Protein AF-A0A0K2T006-F1 (afdb_monomer_lite)

Secondary structure (DSSP, 8-state):
--HHHHHHHHHHHHHHHHHHHHHHHHHHHHHHHHHHHHHHHHHHHHHHHHHHHHHHHHHHHHHHHHHHHHHHHHHTSHHHHHHHHH-THHHHHHHHHHHHHHHHHHH-HHHHHSTTHHHHHHHHHHHHHHHHHHHHHTTS-HHHHHHHHHHHHHHHHHHHHHHHH----THHHHHHHHHHHHHHHHHHHHHHHS---HHHHHHHHH-

InterPro domains:
  IPR006214 Bax inhibitor 1-related [PF01027] (52-205)
  IPR006214 Bax inhibitor 1-related [PTHR23291] (34-207)

Foldseek 3Di:
DPPVVVVVVVVVVVVVVVVVVVVVVVVVVVVVVVVVVVVVVVVCVVVVVVLVVLCVVLVLVLVLLVLLLVLLLVLLDPVNLVVLVVCVVLLVVLVVQLVVLVVCVVVPVVQCPDPPSNVVSSVSNSNSVSNNNSSVCSVDHSVVSNVVSVVVSVVSVVVSVCVSVDPDDCVVCVVVVVVVVVVLVVLVVVCVPDDDDPVSVVVSVVD

Organism: Lepeophtheirus salmonis (NCBI:txid72036)

Sequence (207 aa):
ADCQTQYIYKYFNSFRCLLRIKTTMDRDMESGQQYADIDTMAAFSDKGVRLGFIRKVYGLLCAQLAITSAIVGIFTMQSVKTYSVAHPELFWIAFAIMLVTIISMACCSSVRRKSPMNIIFLGLFTFAEGFLLGATTSYYDANEVLLAVGITFFLVLALTIFAFQTKVDFTAFAGILMVAVICLFIFGLIAAFFPYSKTINIVYASL

pLDDT: mean 80.46, std 10.57, range [46.47, 93.69]

Structure (mmCIF, N/CA/C/O backbone):
data_AF-A0A0K2T006-F1
#
_entry.id   AF-A0A0K2T006-F1
#
loop_
_atom_site.group_PDB
_atom_site.id
_atom_site.type_symbol
_atom_site.label_atom_id
_atom_site.label_alt_id
_atom_site.label_comp_id
_atom_site.label_asym_id
_atom_site.label_entity_id
_atom_site.label_seq_id
_atom_site.pdbx_PDB_ins_code
_atom_site.Cartn_x
_atom_site.Cartn_y
_atom_site.Cartn_z
_atom_site.occupancy
_atom_site.B_iso_or_equiv
_atom_site.auth_seq_id
_atom_site.auth_comp_id
_atom_site.auth_asym_id
_atom_site.auth_atom_id
_atom_site.pdbx_PDB_model_num
ATOM 1 N N . ALA A 1 1 ? 73.390 -19.260 -62.389 1.00 51.31 1 ALA A N 1
ATOM 2 C CA . ALA A 1 1 ? 73.163 -18.312 -61.281 1.00 51.31 1 ALA A CA 1
ATOM 3 C C . ALA A 1 1 ? 71.708 -18.340 -60.770 1.00 51.31 1 ALA A C 1
ATOM 5 O O . ALA A 1 1 ? 71.284 -17.392 -60.127 1.00 51.31 1 ALA A O 1
ATOM 6 N N . ASP A 1 2 ? 70.953 -19.433 -60.975 1.00 51.59 2 ASP A N 1
ATOM 7 C CA . ASP A 1 2 ? 69.479 -19.389 -60.878 1.00 51.59 2 ASP A CA 1
ATOM 8 C C . ASP A 1 2 ? 68.844 -20.064 -59.651 1.00 51.59 2 ASP A C 1
ATOM 10 O O . ASP A 1 2 ? 67.665 -19.866 -59.384 1.00 51.59 2 ASP A O 1
ATOM 14 N N . CYS A 1 3 ? 69.593 -20.838 -58.859 1.00 46.47 3 CYS A N 1
ATOM 15 C CA . CYS A 1 3 ? 68.998 -21.580 -57.737 1.00 46.47 3 CYS A CA 1
ATOM 16 C C . CYS A 1 3 ? 68.967 -20.771 -56.420 1.00 46.47 3 CYS A C 1
ATOM 18 O O . CYS A 1 3 ? 67.990 -20.823 -55.679 1.00 46.47 3 CYS A O 1
ATOM 20 N N . GLN A 1 4 ? 69.987 -19.951 -56.137 1.00 51.28 4 GLN A N 1
ATOM 21 C CA . GLN A 1 4 ? 70.068 -19.174 -54.885 1.00 51.28 4 GLN A CA 1
ATOM 22 C C . GLN A 1 4 ? 69.016 -18.049 -54.809 1.00 51.28 4 GLN A C 1
ATOM 24 O O . GLN A 1 4 ? 68.448 -17.795 -53.747 1.00 51.28 4 GLN A O 1
ATOM 29 N N . THR A 1 5 ? 68.678 -17.428 -55.942 1.00 57.53 5 THR A N 1
ATOM 30 C CA . THR A 1 5 ? 67.701 -16.328 -56.012 1.00 57.53 5 THR A CA 1
ATOM 31 C C . THR A 1 5 ? 66.265 -16.795 -55.730 1.00 57.53 5 THR A C 1
ATOM 33 O O . THR A 1 5 ? 65.496 -16.068 -55.099 1.00 57.53 5 THR A O 1
ATOM 36 N N . GLN A 1 6 ? 65.899 -18.028 -56.112 1.00 57.19 6 GLN A N 1
ATOM 37 C CA . GLN A 1 6 ? 64.562 -18.576 -55.835 1.00 57.19 6 GLN A CA 1
ATOM 38 C C . GLN A 1 6 ? 64.318 -18.864 -54.345 1.00 57.19 6 GLN A C 1
ATOM 40 O O . GLN A 1 6 ? 63.208 -18.641 -53.853 1.00 57.19 6 GLN A O 1
ATOM 45 N N . TYR A 1 7 ? 65.336 -19.318 -53.606 1.00 56.09 7 TYR A N 1
ATOM 46 C CA . TYR A 1 7 ? 65.199 -19.613 -52.173 1.00 56.09 7 TYR A CA 1
ATOM 47 C C . TYR A 1 7 ? 64.956 -18.348 -51.338 1.00 56.09 7 TYR A C 1
ATOM 49 O O . TYR A 1 7 ? 64.089 -18.346 -50.460 1.00 56.09 7 TYR A O 1
ATOM 57 N N . ILE A 1 8 ? 65.648 -17.251 -51.659 1.00 61.41 8 ILE A N 1
ATOM 58 C CA . ILE A 1 8 ? 65.475 -15.954 -50.985 1.00 61.41 8 ILE A CA 1
ATOM 59 C C . ILE A 1 8 ? 64.072 -15.380 -51.251 1.00 61.41 8 ILE A C 1
ATOM 61 O O . ILE A 1 8 ? 63.410 -14.903 -50.327 1.00 61.41 8 ILE A O 1
ATOM 65 N N . TYR A 1 9 ? 63.564 -15.502 -52.483 1.00 58.59 9 TYR A N 1
ATOM 66 C CA . TYR A 1 9 ? 62.211 -15.053 -52.838 1.00 58.59 9 TYR A CA 1
ATOM 67 C C . TYR A 1 9 ? 61.108 -15.815 -52.090 1.00 58.59 9 TYR A C 1
ATOM 69 O O . TYR A 1 9 ? 60.129 -15.213 -51.642 1.00 58.59 9 TYR A O 1
ATOM 77 N N . LYS A 1 10 ? 61.268 -17.131 -51.908 1.00 58.50 10 LYS A N 1
ATOM 78 C CA . LYS A 1 10 ? 60.303 -17.966 -51.176 1.00 58.50 10 LYS A CA 1
ATOM 79 C C . LYS A 1 10 ? 60.246 -17.594 -49.688 1.00 58.50 10 LYS A C 1
ATOM 81 O O . LYS A 1 10 ? 59.155 -17.500 -49.127 1.00 58.50 10 LYS A O 1
ATOM 86 N N . TYR A 1 11 ? 61.398 -17.295 -49.079 1.00 53.97 11 TYR A N 1
ATOM 87 C CA . TYR A 1 11 ? 61.489 -16.818 -47.693 1.00 53.97 11 TYR A CA 1
ATOM 88 C C . TYR A 1 11 ? 60.865 -15.430 -47.506 1.00 53.97 11 TYR A C 1
ATOM 90 O O . TYR A 1 11 ? 60.068 -15.235 -46.587 1.00 53.97 11 TYR A O 1
ATOM 98 N N . PHE A 1 12 ? 61.157 -14.479 -48.398 1.00 60.94 12 PHE A N 1
ATOM 99 C CA . PHE A 1 12 ? 60.604 -13.124 -48.313 1.00 60.94 12 PHE A CA 1
ATOM 100 C C . PHE A 1 12 ? 59.078 -13.111 -48.494 1.00 60.94 12 PHE A C 1
ATOM 102 O O . PHE A 1 12 ? 58.367 -12.426 -47.759 1.00 60.94 12 PHE A O 1
ATOM 109 N N . ASN A 1 13 ? 58.548 -13.920 -49.419 1.00 59.16 13 ASN A N 1
ATOM 110 C CA . ASN A 1 13 ? 57.104 -14.023 -49.630 1.00 59.16 13 ASN A CA 1
ATOM 111 C C . ASN A 1 13 ? 56.398 -14.742 -48.462 1.00 59.16 13 ASN A C 1
ATOM 113 O O . ASN A 1 13 ? 55.303 -14.341 -48.072 1.00 59.16 13 ASN A O 1
ATOM 117 N N . SER A 1 14 ? 57.047 -15.736 -47.839 1.00 64.56 14 SER A N 1
ATOM 118 C CA . SER A 1 14 ? 56.555 -16.382 -46.613 1.00 64.56 14 SER A CA 1
ATOM 119 C C . SER A 1 14 ? 56.528 -15.416 -45.424 1.00 64.56 14 SER A C 1
ATOM 121 O O . SER A 1 14 ? 55.555 -15.399 -44.672 1.00 64.56 14 SER A O 1
ATOM 123 N N . PHE A 1 15 ? 57.550 -14.567 -45.271 1.00 63.66 15 PHE A N 1
ATOM 124 C CA . PHE A 1 15 ? 57.600 -13.555 -44.212 1.00 63.66 15 PHE A CA 1
ATOM 125 C C . PHE A 1 15 ? 56.551 -12.458 -44.427 1.00 63.66 15 PHE A C 1
ATOM 127 O O . PHE A 1 15 ? 55.864 -12.057 -43.492 1.00 63.66 15 PHE A O 1
ATOM 134 N N . ARG A 1 16 ? 56.349 -12.027 -45.677 1.00 69.81 16 ARG A N 1
ATOM 135 C CA . ARG A 1 16 ? 55.300 -11.072 -46.064 1.00 69.81 16 ARG A CA 1
ATOM 136 C C . ARG A 1 16 ? 53.891 -11.651 -45.876 1.00 69.81 16 ARG A C 1
ATOM 138 O O . ARG A 1 16 ? 52.976 -10.916 -45.511 1.00 69.81 16 ARG A O 1
ATOM 145 N N . CYS A 1 17 ? 53.723 -12.959 -46.080 1.00 61.69 17 CYS A N 1
ATOM 146 C CA . CYS A 1 17 ? 52.488 -13.678 -45.777 1.00 61.69 17 CYS A CA 1
ATOM 147 C C . CYS A 1 17 ? 52.249 -13.760 -44.260 1.00 61.69 17 CYS A C 1
ATOM 149 O O . CYS A 1 17 ? 51.163 -13.415 -43.812 1.00 61.69 17 CYS A O 1
ATOM 151 N N . LEU A 1 18 ? 53.270 -14.084 -43.458 1.00 68.25 18 LEU A N 1
ATOM 152 C CA . LEU A 1 18 ? 53.188 -14.090 -41.990 1.00 68.25 18 LEU A CA 1
ATOM 153 C C . LEU A 1 18 ? 52.910 -12.702 -41.394 1.00 68.25 18 LEU A C 1
ATOM 155 O O . LEU A 1 18 ? 52.089 -12.592 -40.491 1.00 68.25 18 LEU A O 1
ATOM 159 N N . LEU A 1 19 ? 53.522 -11.635 -41.918 1.00 69.19 19 LEU A N 1
ATOM 160 C CA . LEU A 1 19 ? 53.225 -10.248 -41.527 1.00 69.19 19 LEU A CA 1
ATOM 161 C C . LEU A 1 19 ? 51.790 -9.845 -41.894 1.00 69.19 19 LEU A C 1
ATOM 163 O O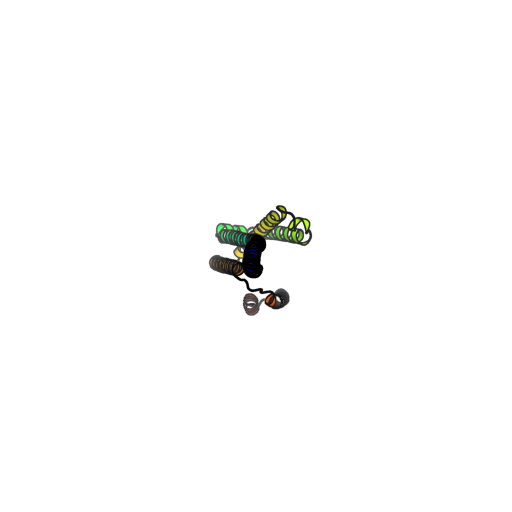 . LEU A 1 19 ? 51.120 -9.156 -41.124 1.00 69.19 19 LEU A O 1
ATOM 167 N N . ARG A 1 20 ? 51.288 -10.303 -43.049 1.00 72.75 20 ARG A N 1
ATOM 168 C CA . ARG A 1 20 ? 49.890 -10.095 -43.448 1.00 72.75 20 ARG A CA 1
ATOM 169 C C . ARG A 1 20 ? 48.925 -10.878 -42.551 1.00 72.75 20 ARG A C 1
ATOM 171 O O . ARG A 1 20 ? 47.914 -10.320 -42.158 1.00 72.75 20 ARG A O 1
ATOM 178 N N . ILE A 1 21 ? 49.256 -12.118 -42.189 1.00 67.38 21 ILE A N 1
ATOM 179 C CA . ILE A 1 21 ? 48.457 -12.945 -41.272 1.00 67.38 21 ILE A CA 1
ATOM 180 C C . ILE A 1 21 ? 48.452 -12.339 -39.861 1.00 67.38 21 ILE A C 1
ATOM 182 O O . ILE A 1 21 ? 47.394 -12.233 -39.251 1.00 67.38 21 ILE A O 1
ATOM 186 N N . LYS A 1 22 ? 49.602 -11.868 -39.361 1.00 67.38 22 LYS A N 1
ATOM 187 C CA . LYS A 1 22 ? 49.713 -11.187 -38.061 1.00 67.38 22 LYS A CA 1
ATOM 188 C C . LYS A 1 22 ? 48.827 -9.935 -38.016 1.00 67.38 22 LYS A C 1
ATOM 190 O O . LYS A 1 22 ? 48.015 -9.798 -37.116 1.00 67.38 22 LYS A O 1
ATOM 195 N N . THR A 1 23 ? 48.902 -9.091 -39.048 1.00 68.56 23 THR A N 1
ATOM 196 C CA . THR A 1 23 ? 48.097 -7.856 -39.138 1.00 68.56 23 THR A CA 1
ATOM 197 C C . THR A 1 23 ? 46.602 -8.094 -39.369 1.00 68.56 23 THR A C 1
ATOM 199 O O . THR A 1 23 ? 45.794 -7.246 -38.992 1.00 68.56 23 THR A O 1
ATOM 202 N N . THR A 1 24 ? 46.190 -9.210 -39.980 1.00 66.12 24 THR A N 1
ATOM 203 C CA . THR A 1 24 ? 44.768 -9.599 -40.007 1.00 66.12 24 THR A CA 1
ATOM 204 C C . THR A 1 24 ? 44.310 -10.108 -38.646 1.00 66.12 24 THR A C 1
ATOM 206 O O . THR A 1 24 ? 43.290 -9.637 -38.166 1.00 66.12 24 THR A O 1
ATOM 209 N N . MET A 1 25 ? 45.106 -10.946 -37.973 1.00 67.31 25 MET A N 1
ATOM 210 C CA . MET A 1 25 ? 44.770 -11.457 -36.639 1.00 67.31 25 MET A CA 1
ATOM 211 C C . MET A 1 25 ? 44.676 -10.347 -35.586 1.00 67.31 25 MET A C 1
ATOM 213 O O . MET A 1 25 ? 43.769 -10.387 -34.762 1.00 67.31 25 MET A O 1
ATOM 217 N N . ASP A 1 26 ? 45.559 -9.343 -35.631 1.00 67.69 26 ASP A N 1
ATOM 218 C CA . ASP A 1 26 ? 45.491 -8.192 -34.722 1.00 67.69 26 ASP A CA 1
ATOM 219 C C . ASP A 1 26 ? 44.203 -7.372 -34.959 1.00 67.69 26 ASP A C 1
ATOM 221 O O . ASP A 1 26 ? 43.513 -7.026 -34.004 1.00 67.69 26 ASP A O 1
ATOM 225 N N . ARG A 1 27 ? 43.788 -7.162 -36.222 1.00 67.19 27 ARG A N 1
ATOM 226 C CA . ARG A 1 27 ? 42.513 -6.483 -36.546 1.00 67.19 27 ARG A CA 1
ATOM 227 C C . ARG A 1 27 ? 41.272 -7.298 -36.173 1.00 67.19 27 ARG A C 1
ATOM 229 O O . ARG A 1 27 ? 40.265 -6.721 -35.758 1.00 67.19 27 ARG A O 1
ATOM 236 N N . ASP A 1 28 ? 41.324 -8.619 -36.309 1.00 63.69 28 ASP A N 1
ATOM 237 C CA . ASP A 1 28 ? 40.234 -9.518 -35.909 1.00 63.69 28 ASP A CA 1
ATOM 238 C C . ASP A 1 28 ? 40.101 -9.574 -34.372 1.00 63.69 28 ASP A C 1
ATOM 240 O O . ASP A 1 28 ? 38.996 -9.671 -33.836 1.00 63.69 28 ASP A O 1
ATOM 244 N N . MET A 1 29 ? 41.217 -9.434 -33.646 1.00 66.62 29 MET A N 1
ATOM 245 C CA . MET A 1 29 ? 41.244 -9.354 -32.183 1.00 66.62 29 MET A CA 1
ATOM 246 C C . MET A 1 29 ? 40.724 -8.002 -31.668 1.00 66.62 29 MET A C 1
ATOM 248 O O . MET A 1 29 ? 39.923 -7.982 -30.735 1.00 66.62 29 MET A O 1
ATOM 252 N N . GLU A 1 30 ? 41.103 -6.884 -32.298 1.00 69.62 30 GLU A N 1
ATOM 253 C CA . GLU A 1 30 ? 40.576 -5.546 -31.973 1.00 69.62 30 GLU A CA 1
ATOM 254 C C . GLU A 1 30 ? 39.070 -5.433 -32.265 1.00 69.62 30 GLU A C 1
ATOM 256 O O . GLU A 1 30 ? 38.314 -4.922 -31.437 1.00 69.62 30 GLU A O 1
ATOM 261 N N . SER A 1 31 ? 38.605 -5.966 -33.401 1.00 65.88 31 SER A N 1
ATOM 262 C CA . SER A 1 31 ? 37.176 -5.975 -33.749 1.00 65.88 31 SER A CA 1
ATOM 263 C C . SER A 1 31 ? 36.355 -6.918 -32.863 1.00 65.88 31 SER A C 1
ATOM 265 O O . SER A 1 31 ? 35.256 -6.546 -32.448 1.00 65.88 31 SER A O 1
ATOM 267 N N . GLY A 1 32 ? 36.893 -8.087 -32.497 1.00 64.75 32 GLY A N 1
ATOM 268 C CA . GLY A 1 32 ? 36.268 -9.000 -31.535 1.00 64.75 32 GLY A CA 1
ATOM 269 C C . GLY A 1 32 ? 36.179 -8.419 -30.120 1.00 64.75 32 GLY A C 1
ATOM 270 O O . GLY A 1 32 ? 35.150 -8.559 -29.457 1.00 64.75 32 GLY A O 1
ATOM 271 N N . GLN A 1 33 ? 37.216 -7.708 -29.667 1.00 68.12 33 GLN A N 1
ATOM 272 C CA . GLN A 1 33 ? 37.220 -7.054 -28.358 1.00 68.12 33 GLN A CA 1
ATOM 273 C C . GLN A 1 33 ? 36.270 -5.848 -28.315 1.00 68.12 33 GLN A C 1
ATOM 275 O O . GLN A 1 33 ? 35.573 -5.650 -27.320 1.00 68.12 33 GLN A O 1
ATOM 280 N N . GLN A 1 34 ? 36.165 -5.095 -29.413 1.00 69.75 34 GLN A N 1
ATOM 281 C CA . GLN A 1 34 ? 35.206 -3.998 -29.542 1.00 69.75 34 GLN A CA 1
ATOM 282 C C . GLN A 1 34 ? 33.750 -4.493 -29.583 1.00 69.75 34 GLN A C 1
ATOM 284 O O . GLN A 1 34 ? 32.882 -3.861 -28.987 1.00 69.75 34 GLN A O 1
ATOM 289 N N . TYR A 1 35 ? 33.469 -5.637 -30.217 1.00 73.69 35 TYR A N 1
ATOM 290 C CA . TYR A 1 35 ? 32.133 -6.249 -30.189 1.00 73.69 35 TYR A CA 1
ATOM 291 C C . TYR A 1 35 ? 31.758 -6.741 -28.782 1.00 73.69 35 TYR A C 1
ATOM 293 O O . TYR A 1 35 ? 30.648 -6.492 -28.318 1.00 73.69 35 TYR A O 1
ATOM 301 N N . ALA A 1 36 ? 32.704 -7.368 -28.072 1.00 73.81 36 ALA A N 1
ATOM 302 C CA . ALA A 1 36 ? 32.496 -7.834 -26.702 1.00 73.81 36 ALA A CA 1
ATOM 303 C C . ALA A 1 36 ? 32.235 -6.682 -25.714 1.00 73.81 36 ALA A C 1
ATOM 305 O O . ALA A 1 36 ? 31.389 -6.820 -24.828 1.00 73.81 36 ALA A O 1
ATOM 306 N N . ASP A 1 37 ? 32.918 -5.542 -25.867 1.00 76.94 37 ASP A N 1
ATOM 307 C CA . ASP A 1 37 ? 32.673 -4.348 -25.050 1.00 76.94 37 ASP A CA 1
ATOM 308 C C . ASP A 1 37 ? 31.298 -3.728 -25.356 1.00 76.94 37 ASP A C 1
ATOM 310 O O . ASP A 1 37 ? 30.524 -3.477 -24.433 1.00 76.94 37 ASP A O 1
ATOM 314 N N . ILE A 1 38 ? 30.925 -3.596 -26.638 1.00 79.44 38 ILE A N 1
ATOM 315 C CA . ILE A 1 38 ? 29.610 -3.075 -27.054 1.00 79.44 38 ILE A CA 1
ATOM 316 C C . ILE A 1 38 ? 28.465 -3.969 -26.555 1.00 79.44 38 ILE A C 1
ATOM 318 O O . ILE A 1 38 ? 27.498 -3.444 -26.001 1.00 79.44 38 ILE A O 1
ATOM 322 N N . ASP A 1 39 ? 28.571 -5.294 -26.682 1.00 79.94 39 ASP A N 1
ATOM 323 C CA . ASP A 1 39 ? 27.564 -6.235 -26.169 1.00 79.94 39 ASP A CA 1
ATOM 324 C C . ASP A 1 39 ? 2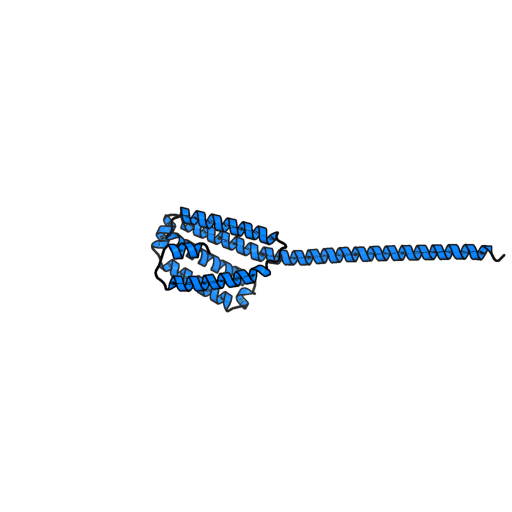7.471 -6.184 -24.641 1.00 79.94 39 ASP A C 1
ATOM 326 O O . ASP A 1 39 ? 26.379 -6.235 -24.069 1.00 79.94 39 ASP A O 1
ATOM 330 N N . THR A 1 40 ? 28.607 -6.022 -23.964 1.00 78.25 40 THR A N 1
ATOM 331 C CA . THR A 1 40 ? 28.658 -5.870 -22.509 1.00 78.25 40 THR A CA 1
ATOM 332 C C . THR A 1 40 ? 27.981 -4.566 -22.075 1.00 78.25 40 THR A C 1
ATOM 334 O O . THR A 1 40 ? 27.126 -4.588 -21.185 1.00 78.25 40 THR A O 1
ATOM 337 N N . MET A 1 41 ? 28.269 -3.442 -22.737 1.00 76.75 41 MET A N 1
ATOM 338 C CA . MET A 1 41 ? 27.635 -2.144 -22.477 1.00 76.75 41 MET A CA 1
ATOM 339 C C . MET A 1 41 ? 26.139 -2.144 -22.819 1.00 76.75 41 MET A C 1
ATOM 341 O O . MET A 1 41 ? 25.334 -1.618 -22.046 1.00 76.75 41 MET A O 1
ATOM 345 N N . ALA A 1 42 ? 25.735 -2.776 -23.923 1.00 75.81 42 ALA A N 1
ATOM 346 C CA . ALA A 1 42 ? 24.332 -2.945 -24.297 1.00 75.81 42 ALA A CA 1
ATOM 347 C C . ALA A 1 42 ? 23.582 -3.826 -23.284 1.00 75.81 42 ALA A C 1
ATOM 349 O O . ALA A 1 42 ? 22.484 -3.469 -22.850 1.00 75.81 42 ALA A O 1
ATOM 350 N N . ALA A 1 43 ? 24.197 -4.918 -22.820 1.00 73.06 43 ALA A N 1
ATOM 351 C CA . ALA A 1 43 ? 23.640 -5.784 -21.785 1.00 73.06 43 ALA A CA 1
ATOM 352 C C . ALA A 1 43 ? 23.535 -5.081 -20.421 1.00 73.06 43 ALA A C 1
ATOM 354 O O . ALA A 1 43 ? 22.569 -5.307 -19.686 1.00 73.06 43 ALA A O 1
ATOM 355 N N . PHE A 1 44 ? 24.498 -4.224 -20.063 1.00 72.31 44 PHE A N 1
ATOM 356 C CA . PHE A 1 44 ? 24.410 -3.383 -18.866 1.00 72.31 44 PHE A CA 1
ATOM 357 C C . PHE A 1 44 ? 23.346 -2.291 -19.005 1.00 72.31 44 PHE A C 1
ATOM 359 O O . PHE A 1 44 ? 22.639 -2.024 -18.033 1.00 72.31 44 PHE A O 1
ATOM 366 N N . SER A 1 45 ? 23.183 -1.708 -20.195 1.00 75.69 45 SER A N 1
ATOM 367 C CA . SER A 1 45 ? 22.144 -0.716 -20.487 1.00 75.69 45 SER A CA 1
ATOM 368 C C . SER A 1 45 ? 20.740 -1.321 -20.384 1.00 75.69 45 SER A C 1
ATOM 370 O O . SER A 1 45 ? 19.915 -0.801 -19.635 1.00 75.69 45 SER A O 1
ATOM 372 N N . ASP A 1 46 ? 20.478 -2.472 -21.016 1.00 74.88 46 ASP A N 1
ATOM 373 C CA . ASP A 1 46 ? 19.176 -3.157 -20.937 1.00 74.88 46 ASP A CA 1
ATOM 374 C C . ASP A 1 46 ? 18.827 -3.560 -19.494 1.00 74.88 46 ASP A C 1
ATOM 376 O O . ASP A 1 46 ? 17.742 -3.254 -18.983 1.00 74.88 46 ASP A O 1
ATOM 380 N N . LYS A 1 47 ? 19.794 -4.147 -18.772 1.00 72.62 47 LYS A N 1
ATOM 381 C CA . LYS A 1 47 ? 19.643 -4.459 -17.343 1.00 72.62 47 LYS A CA 1
ATOM 382 C C . LYS A 1 47 ? 19.408 -3.197 -16.512 1.00 72.62 47 LYS A C 1
ATOM 384 O O . LYS A 1 47 ? 18.530 -3.199 -15.653 1.00 72.62 47 LYS A O 1
ATOM 389 N N . GLY A 1 48 ? 20.150 -2.121 -16.765 1.00 74.81 48 GLY A N 1
ATOM 390 C CA . GLY A 1 48 ? 20.027 -0.843 -16.062 1.00 74.81 48 GLY A CA 1
ATOM 391 C C . GLY A 1 48 ? 18.672 -0.167 -16.284 1.00 74.81 48 GLY A C 1
ATOM 392 O O . GLY A 1 48 ? 18.056 0.303 -15.327 1.00 74.81 48 GLY A O 1
ATOM 393 N N . VAL A 1 49 ? 18.156 -0.187 -17.515 1.00 74.19 49 VAL A N 1
ATOM 394 C CA . VAL A 1 49 ? 16.830 0.345 -17.866 1.00 74.19 49 VAL A CA 1
ATOM 395 C C . VAL A 1 49 ? 15.723 -0.470 -17.192 1.00 74.19 49 VAL A C 1
ATOM 397 O O . VAL A 1 49 ? 14.824 0.109 -16.570 1.00 74.19 49 VAL A O 1
ATOM 400 N N . ARG A 1 50 ? 15.814 -1.807 -17.222 1.00 75.00 50 ARG A N 1
ATOM 401 C CA . ARG A 1 50 ? 14.862 -2.701 -16.539 1.00 75.00 50 ARG A CA 1
ATOM 402 C C . ARG A 1 50 ? 14.872 -2.502 -15.024 1.00 75.00 50 ARG A C 1
ATOM 404 O O . ARG A 1 50 ? 13.813 -2.318 -14.425 1.00 75.00 50 ARG A O 1
ATOM 411 N N . LEU A 1 51 ? 16.051 -2.467 -14.404 1.00 69.38 51 LEU A N 1
ATOM 412 C CA . LEU A 1 51 ? 16.198 -2.203 -12.969 1.00 69.38 51 LEU A CA 1
ATOM 413 C C . LEU A 1 51 ? 15.717 -0.794 -12.596 1.00 69.38 51 LEU A C 1
ATOM 415 O O . LEU A 1 51 ? 15.143 -0.612 -11.525 1.00 69.38 51 LEU A O 1
ATOM 419 N N . GLY A 1 52 ? 15.873 0.191 -13.484 1.00 74.56 52 GLY A N 1
ATOM 420 C CA . GLY A 1 52 ? 15.343 1.543 -13.307 1.00 74.56 52 GLY A CA 1
ATOM 421 C C . GLY A 1 52 ? 13.813 1.592 -13.272 1.00 74.56 52 GLY A C 1
ATOM 422 O O . GLY A 1 52 ? 13.243 2.302 -12.441 1.00 74.56 52 GLY A O 1
ATOM 423 N N . PHE A 1 53 ? 13.135 0.816 -14.122 1.00 75.94 53 PHE A N 1
ATOM 424 C CA . PHE A 1 53 ? 11.675 0.683 -14.081 1.00 75.94 53 PHE A CA 1
ATOM 425 C C . PHE A 1 53 ? 11.210 -0.032 -12.805 1.00 75.94 53 PHE A C 1
ATOM 427 O O . PHE A 1 53 ? 10.347 0.479 -12.091 1.00 75.94 53 PHE A O 1
ATOM 434 N N . ILE A 1 54 ? 11.843 -1.159 -12.468 1.00 78.06 54 ILE A N 1
ATOM 435 C CA . ILE A 1 54 ? 11.525 -1.947 -11.269 1.00 78.06 54 ILE A CA 1
ATOM 436 C C . ILE A 1 54 ? 11.730 -1.093 -10.005 1.00 78.06 54 ILE A C 1
ATOM 438 O O . ILE A 1 54 ? 10.827 -0.987 -9.179 1.00 78.06 54 ILE A O 1
ATOM 442 N N . ARG A 1 55 ? 12.856 -0.380 -9.880 1.00 74.38 55 ARG A N 1
ATOM 443 C CA . ARG A 1 55 ? 13.137 0.496 -8.728 1.00 74.38 55 ARG A CA 1
ATOM 444 C C . ARG A 1 55 ? 12.095 1.600 -8.554 1.00 74.38 55 ARG A C 1
ATOM 446 O O . ARG A 1 55 ? 11.765 1.933 -7.421 1.00 74.38 55 ARG A O 1
ATOM 453 N N . LYS A 1 56 ? 11.557 2.150 -9.647 1.00 76.56 56 LYS A N 1
ATOM 454 C CA . LYS A 1 56 ? 10.485 3.157 -9.586 1.00 76.56 56 LYS A CA 1
ATOM 455 C C . LYS A 1 56 ? 9.171 2.573 -9.070 1.00 76.56 56 LYS A C 1
ATOM 457 O O . LYS A 1 56 ? 8.532 3.200 -8.234 1.00 76.56 56 LYS A O 1
ATOM 462 N N . VAL A 1 57 ? 8.782 1.387 -9.538 1.00 83.56 57 VAL A N 1
ATOM 463 C CA . VAL A 1 57 ? 7.519 0.741 -9.136 1.00 83.56 57 VAL A CA 1
ATOM 464 C C . VAL A 1 57 ? 7.577 0.273 -7.682 1.00 83.56 57 VAL A C 1
ATOM 466 O O . VAL A 1 57 ? 6.716 0.628 -6.884 1.00 83.56 57 VAL A O 1
ATOM 469 N N . TYR A 1 58 ? 8.624 -0.459 -7.308 1.00 81.69 58 TYR A N 1
ATOM 470 C CA . TYR A 1 58 ? 8.787 -0.955 -5.939 1.00 81.69 58 TYR A CA 1
ATOM 471 C C . TYR A 1 58 ? 9.119 0.162 -4.944 1.00 81.69 58 TYR A C 1
ATOM 473 O O . TYR A 1 58 ? 8.668 0.121 -3.804 1.00 81.69 58 TYR A O 1
ATOM 481 N N . GLY A 1 59 ? 9.843 1.200 -5.373 1.00 81.38 59 GLY A N 1
ATOM 482 C CA . GLY A 1 59 ? 10.055 2.398 -4.561 1.00 81.38 59 GLY A CA 1
ATOM 483 C C . GLY A 1 59 ? 8.744 3.116 -4.236 1.00 81.38 59 GLY A C 1
ATOM 484 O O . GLY A 1 59 ? 8.550 3.537 -3.098 1.00 81.38 59 GLY A O 1
ATOM 485 N N . LEU A 1 60 ? 7.821 3.194 -5.203 1.00 87.56 60 LEU A N 1
ATOM 486 C CA . LEU A 1 60 ? 6.480 3.726 -4.969 1.00 87.56 60 LEU A CA 1
ATOM 487 C C . LEU A 1 60 ? 5.703 2.856 -3.968 1.00 87.56 60 LEU A C 1
ATOM 489 O O . LEU A 1 60 ? 5.162 3.400 -3.015 1.00 87.56 60 LEU A O 1
ATOM 493 N N . LEU A 1 61 ? 5.700 1.530 -4.132 1.00 86.75 61 LEU A N 1
ATOM 494 C CA . LEU A 1 61 ? 5.004 0.605 -3.223 1.00 86.75 61 LEU A CA 1
ATOM 495 C C . LEU A 1 61 ? 5.508 0.714 -1.775 1.00 86.75 61 LEU A C 1
ATOM 497 O O . LEU A 1 61 ? 4.709 0.826 -0.846 1.00 86.75 61 LEU A O 1
ATOM 501 N N . CYS A 1 62 ? 6.829 0.756 -1.572 1.00 87.00 62 CYS A N 1
ATOM 502 C CA . CYS A 1 62 ? 7.406 0.972 -0.244 1.00 87.00 62 CYS A CA 1
ATOM 503 C C . CYS A 1 62 ? 6.992 2.323 0.351 1.00 87.00 62 CYS A C 1
ATOM 505 O O . CYS A 1 62 ? 6.681 2.399 1.538 1.00 87.00 62 CYS A O 1
ATOM 507 N N . ALA A 1 63 ? 6.967 3.387 -0.460 1.00 89.06 63 ALA A N 1
ATOM 508 C CA . ALA A 1 63 ? 6.513 4.697 -0.006 1.00 89.06 63 ALA A CA 1
ATOM 509 C C . ALA A 1 63 ? 5.030 4.672 0.393 1.00 89.06 63 ALA A C 1
ATOM 511 O O . ALA A 1 63 ? 4.674 5.234 1.425 1.00 89.06 63 ALA A O 1
ATOM 512 N N . GLN A 1 64 ? 4.179 3.981 -0.371 1.00 91.00 64 GLN A N 1
ATOM 513 C CA . GLN A 1 64 ? 2.760 3.834 -0.047 1.00 91.00 64 GLN A CA 1
ATOM 514 C C . GLN A 1 64 ? 2.558 3.135 1.301 1.00 91.00 64 GLN A C 1
ATOM 516 O O . GLN A 1 64 ? 1.840 3.654 2.150 1.00 91.00 64 GLN A O 1
ATOM 521 N N . LEU A 1 65 ? 3.266 2.029 1.540 1.00 88.56 65 LEU A N 1
ATOM 522 C CA . LEU A 1 65 ? 3.211 1.294 2.810 1.00 88.56 65 LEU A CA 1
ATOM 523 C C . LEU A 1 65 ? 3.775 2.081 3.996 1.00 88.56 65 LEU A C 1
ATOM 525 O O . LEU A 1 65 ? 3.268 1.983 5.113 1.00 88.56 65 LEU A O 1
ATOM 529 N N . ALA A 1 66 ? 4.813 2.886 3.776 1.00 90.75 66 ALA A N 1
ATOM 530 C CA . ALA A 1 66 ? 5.340 3.767 4.813 1.00 90.75 66 ALA A CA 1
ATOM 531 C C . ALA A 1 66 ? 4.330 4.871 5.176 1.00 90.75 66 ALA A C 1
ATOM 533 O O . ALA A 1 66 ? 4.130 5.168 6.351 1.00 90.75 66 ALA A O 1
ATOM 534 N N . ILE A 1 67 ? 3.655 5.451 4.179 1.00 92.25 67 ILE A N 1
ATOM 535 C CA . ILE A 1 67 ? 2.643 6.492 4.399 1.00 92.25 67 ILE A CA 1
ATOM 536 C C . ILE A 1 67 ? 1.427 5.914 5.130 1.00 92.25 67 ILE A C 1
ATOM 538 O O . ILE A 1 67 ? 0.985 6.497 6.119 1.00 92.25 67 ILE A O 1
ATOM 542 N N . THR A 1 68 ? 0.899 4.767 4.696 1.00 93.44 68 THR A N 1
ATOM 543 C CA . THR A 1 68 ? -0.269 4.153 5.347 1.00 93.44 68 THR A CA 1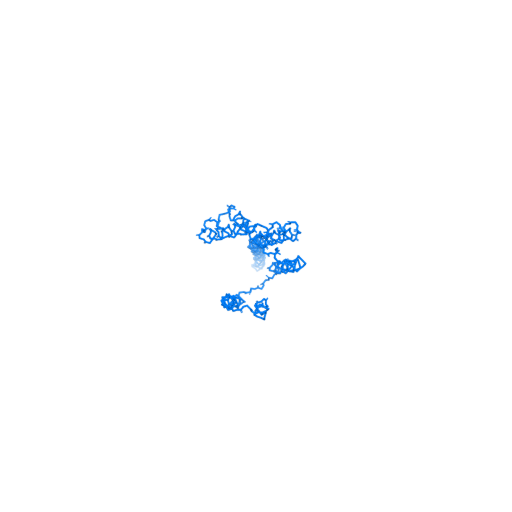
ATOM 544 C C . THR A 1 68 ? 0.049 3.701 6.769 1.00 93.44 68 THR A C 1
ATOM 546 O O . THR A 1 68 ? -0.736 3.979 7.673 1.00 93.44 68 THR A O 1
ATOM 549 N N . SER A 1 69 ? 1.217 3.094 7.006 1.00 90.88 69 SER A N 1
ATOM 550 C CA . SER A 1 69 ? 1.635 2.702 8.361 1.00 90.88 69 SER A CA 1
ATOM 551 C C . SER A 1 69 ? 1.814 3.908 9.290 1.00 90.88 69 SER A C 1
ATOM 553 O O . SER A 1 69 ? 1.384 3.850 10.442 1.00 90.88 69 SER A O 1
ATOM 555 N N . ALA A 1 70 ? 2.348 5.030 8.793 1.00 92.88 70 ALA A N 1
ATOM 556 C CA . ALA A 1 70 ? 2.442 6.272 9.558 1.00 92.88 70 ALA A CA 1
ATOM 557 C C . ALA A 1 70 ? 1.060 6.851 9.909 1.00 92.88 70 ALA A C 1
ATOM 559 O O . ALA A 1 70 ? 0.834 7.233 11.058 1.00 92.88 70 ALA A O 1
ATOM 560 N N . ILE A 1 71 ? 0.124 6.882 8.951 1.00 92.88 71 ILE A N 1
ATOM 561 C CA . ILE A 1 71 ? -1.248 7.355 9.196 1.00 92.88 71 ILE A CA 1
ATOM 562 C C . ILE A 1 71 ? -1.929 6.470 10.244 1.00 92.88 71 ILE A C 1
ATOM 564 O O . ILE A 1 71 ? -2.455 6.991 11.226 1.00 92.88 71 ILE A O 1
ATOM 568 N N . VAL A 1 72 ? -1.868 5.144 10.095 1.00 92.31 72 VAL A N 1
ATOM 569 C CA . VAL A 1 72 ? -2.439 4.207 11.075 1.00 92.31 72 VAL A CA 1
ATOM 570 C C . VAL A 1 72 ? -1.808 4.412 12.453 1.00 92.31 72 VAL A C 1
ATOM 572 O O . VAL A 1 72 ? -2.531 4.500 13.444 1.00 92.31 72 VAL A O 1
ATOM 575 N N . GLY A 1 73 ? -0.486 4.592 12.524 1.00 89.56 73 GLY A N 1
ATOM 576 C CA . GLY A 1 73 ? 0.218 4.905 13.768 1.00 89.56 73 GLY A CA 1
ATOM 577 C C . GLY A 1 73 ? -0.319 6.161 14.466 1.00 89.56 73 GLY A C 1
ATOM 578 O O . GLY A 1 73 ? -0.528 6.139 15.676 1.00 89.56 73 GLY A O 1
ATOM 579 N N . ILE A 1 74 ? -0.640 7.226 13.726 1.00 90.12 74 ILE A N 1
ATOM 580 C CA . ILE A 1 74 ? -1.262 8.439 14.293 1.00 90.12 74 ILE A CA 1
ATOM 581 C C . ILE A 1 74 ? -2.667 8.138 14.837 1.00 90.12 74 ILE A C 1
ATOM 583 O O . ILE A 1 74 ? -3.022 8.598 15.922 1.00 90.12 74 ILE A O 1
ATOM 587 N N . PHE A 1 75 ? -3.455 7.330 14.127 1.00 88.38 75 PHE A N 1
ATOM 588 C CA . PHE A 1 75 ? -4.804 6.941 14.553 1.00 88.38 75 PHE A CA 1
ATOM 589 C C . PHE A 1 75 ? -4.828 6.048 15.800 1.00 88.38 75 PHE A C 1
ATOM 591 O O . PHE A 1 75 ? -5.838 6.026 16.504 1.00 88.38 75 PHE A O 1
ATOM 598 N N . THR A 1 76 ? -3.723 5.373 16.136 1.00 87.44 76 THR A N 1
ATOM 599 C CA . THR A 1 76 ? -3.618 4.629 17.403 1.00 87.44 76 THR A CA 1
ATOM 600 C C . THR A 1 76 ? -3.556 5.532 18.642 1.00 87.44 76 THR A C 1
ATOM 602 O O . THR A 1 76 ? -3.810 5.059 19.751 1.00 87.44 76 THR A O 1
ATOM 605 N N . MET A 1 77 ? -3.268 6.833 18.490 1.00 87.44 77 MET A N 1
ATOM 606 C CA . MET A 1 77 ? -3.276 7.778 19.608 1.00 87.44 77 MET A CA 1
ATOM 607 C C . MET A 1 77 ? -4.698 7.977 20.141 1.00 87.44 77 MET A C 1
ATOM 609 O O . MET A 1 77 ? -5.623 8.264 19.381 1.00 87.44 77 MET A O 1
ATOM 613 N N . GLN A 1 78 ? -4.869 7.913 21.465 1.00 83.56 78 GLN A N 1
ATOM 614 C CA . GLN A 1 78 ? -6.186 7.937 22.116 1.00 83.56 78 GLN A CA 1
ATOM 615 C C . GLN A 1 78 ? -7.052 9.145 21.706 1.00 83.56 78 GLN A C 1
ATOM 617 O O . GLN A 1 78 ? -8.259 9.004 21.500 1.00 83.56 78 GLN A O 1
ATOM 622 N N . SER A 1 79 ? -6.449 10.326 21.542 1.00 86.19 79 SER A N 1
ATOM 623 C CA . SER A 1 79 ? -7.152 11.544 21.118 1.00 86.19 79 SER A CA 1
ATOM 624 C C . SER A 1 79 ? -7.718 11.431 19.699 1.00 86.19 79 SER A C 1
ATOM 626 O O . SER A 1 79 ? -8.859 11.823 19.461 1.00 86.19 79 SER A O 1
ATOM 628 N N . VAL A 1 80 ? -6.950 10.854 18.770 1.00 87.38 80 VAL A N 1
ATOM 629 C CA . VAL A 1 80 ? -7.350 10.685 17.363 1.00 87.38 80 VAL A CA 1
ATOM 630 C C . VAL A 1 80 ? -8.363 9.551 17.234 1.00 87.38 80 VAL A C 1
ATOM 632 O O . VAL A 1 80 ? -9.379 9.712 16.560 1.00 87.38 80 VAL A O 1
ATOM 635 N N . LYS A 1 81 ? -8.145 8.448 17.959 1.00 86.56 81 LYS A N 1
ATOM 636 C CA . LYS A 1 81 ? -9.072 7.314 18.054 1.00 86.56 81 LYS A CA 1
ATOM 637 C C . LYS A 1 81 ? -10.470 7.767 18.480 1.00 86.56 81 LYS A C 1
ATOM 639 O O . LYS A 1 81 ? -11.455 7.451 17.819 1.00 86.56 81 LYS A O 1
ATOM 644 N N . THR A 1 82 ? -10.557 8.558 19.550 1.00 87.12 82 THR A N 1
ATOM 645 C CA . THR A 1 82 ? -11.847 9.032 20.084 1.00 87.12 82 THR A CA 1
ATOM 646 C C . THR A 1 82 ? -12.552 9.975 19.106 1.00 87.12 82 THR A C 1
ATOM 648 O O . THR A 1 82 ? -13.761 9.870 18.917 1.00 87.12 82 THR A O 1
ATOM 651 N N . TYR A 1 83 ? -11.801 10.854 18.435 1.00 88.25 83 TYR A N 1
ATOM 652 C CA . TYR A 1 83 ? -12.340 11.757 17.415 1.00 88.25 83 TYR A CA 1
ATOM 653 C C . TYR A 1 83 ? -12.865 11.006 16.180 1.00 88.25 83 TYR A C 1
ATOM 655 O O . TYR A 1 83 ? -13.957 11.296 15.695 1.00 88.25 83 TYR A O 1
ATOM 663 N N . SER A 1 84 ? -12.117 10.006 15.709 1.00 88.25 84 SER A N 1
ATOM 664 C CA . SER A 1 84 ? -12.489 9.153 14.574 1.00 88.25 84 SER A CA 1
ATOM 665 C C . SER A 1 84 ? -13.797 8.396 14.831 1.00 88.25 84 SER A C 1
ATOM 667 O O . SER A 1 84 ? -14.689 8.380 13.985 1.00 88.25 84 SER A O 1
ATOM 669 N N . VAL A 1 85 ? -13.958 7.836 16.036 1.00 87.12 85 VAL A N 1
ATOM 670 C CA . VAL A 1 85 ? -15.182 7.120 16.435 1.00 87.12 85 VAL A CA 1
ATOM 671 C C . VAL A 1 85 ? -16.372 8.071 16.615 1.00 87.12 85 VAL A C 1
ATOM 673 O O . VAL A 1 85 ? -17.504 7.693 16.320 1.00 87.12 85 VAL A O 1
ATOM 676 N N . ALA A 1 86 ? -16.136 9.308 17.066 1.00 90.06 86 ALA A N 1
ATOM 677 C CA . ALA A 1 86 ? -17.186 10.314 17.234 1.00 90.06 86 ALA A CA 1
ATOM 678 C C . ALA A 1 86 ? -17.732 10.860 15.899 1.00 90.06 86 ALA A C 1
ATOM 680 O O . ALA A 1 86 ? -18.883 11.295 15.846 1.00 90.06 86 ALA A O 1
ATOM 681 N N . HIS A 1 87 ? -16.937 10.823 14.825 1.00 89.12 87 HIS A N 1
ATOM 682 C CA . HIS A 1 87 ? -17.304 11.351 13.508 1.00 89.12 87 HIS A CA 1
ATOM 683 C C . HIS A 1 87 ? -17.248 10.270 12.412 1.00 89.12 87 HIS A C 1
ATOM 685 O O . HIS A 1 87 ? -16.383 10.324 11.531 1.00 89.12 87 HIS A O 1
ATOM 691 N N . PRO A 1 88 ? -18.209 9.324 12.388 1.00 86.88 88 PRO A N 1
ATOM 692 C CA . PRO A 1 88 ? -18.263 8.266 11.373 1.00 86.88 88 PRO A CA 1
ATOM 693 C C . PRO A 1 88 ? -18.474 8.801 9.948 1.00 86.88 88 PRO A C 1
ATOM 695 O O . PRO A 1 88 ? -18.225 8.099 8.971 1.00 86.88 88 PRO A O 1
ATOM 698 N N . GLU A 1 89 ? -18.901 10.055 9.798 1.00 90.19 89 GLU A N 1
ATOM 699 C CA . GLU A 1 89 ? -19.052 10.703 8.492 1.00 90.19 89 GLU A CA 1
ATOM 700 C C . GLU A 1 89 ? -17.724 10.814 7.736 1.00 90.19 89 GLU A C 1
ATOM 702 O O . GLU A 1 89 ? -17.688 10.652 6.515 1.00 90.19 89 GLU A O 1
ATOM 707 N N . LEU A 1 90 ? -16.610 10.992 8.455 1.00 87.31 90 LEU A N 1
ATOM 708 C CA . LEU A 1 90 ? -15.282 11.057 7.847 1.00 87.31 90 LEU A CA 1
ATOM 709 C C . LEU A 1 90 ? -14.898 9.733 7.171 1.00 87.31 90 LEU A C 1
ATOM 711 O O . LEU A 1 90 ? -14.251 9.744 6.124 1.00 87.31 90 LEU A O 1
ATOM 715 N N . PHE A 1 91 ? -15.334 8.600 7.731 1.00 89.50 91 PHE A N 1
ATOM 716 C CA . PHE A 1 91 ? -15.117 7.279 7.145 1.00 89.50 91 PHE A CA 1
ATOM 717 C C . PHE A 1 91 ? -15.834 7.145 5.795 1.00 89.50 91 PHE A C 1
ATOM 719 O O . PHE A 1 91 ? -15.215 6.774 4.799 1.00 89.50 91 PHE A O 1
ATOM 726 N N . TRP A 1 92 ? -17.118 7.506 5.727 1.00 91.19 92 TRP A N 1
ATOM 727 C CA . TRP A 1 92 ? -17.899 7.419 4.488 1.00 91.19 92 TRP A CA 1
ATOM 728 C C . TRP A 1 92 ? -17.391 8.367 3.398 1.00 91.19 92 TRP A C 1
ATOM 730 O O . TRP A 1 92 ? -17.343 7.984 2.227 1.00 91.19 92 TRP A O 1
ATOM 740 N N . ILE A 1 93 ? -16.956 9.573 3.773 1.00 91.44 93 ILE A N 1
ATOM 741 C CA . ILE A 1 93 ? -16.347 10.527 2.838 1.00 91.44 93 ILE A CA 1
ATOM 742 C C . ILE A 1 93 ? -15.045 9.955 2.266 1.00 91.44 93 ILE A C 1
ATOM 744 O O . ILE A 1 93 ? -14.864 9.938 1.046 1.00 91.44 93 ILE A O 1
ATOM 748 N N . ALA A 1 94 ? -14.156 9.438 3.119 1.00 90.75 94 ALA A N 1
ATOM 749 C CA . ALA A 1 94 ? -12.908 8.824 2.669 1.00 90.75 94 ALA A CA 1
ATOM 750 C C . ALA A 1 94 ? -13.160 7.598 1.773 1.00 90.75 94 ALA A C 1
ATOM 752 O O . ALA A 1 94 ? -12.477 7.421 0.762 1.00 90.75 94 ALA A O 1
ATOM 753 N N . PHE A 1 95 ? -14.191 6.806 2.081 1.00 91.00 95 PHE A N 1
ATOM 754 C CA . PHE A 1 95 ? -14.605 5.653 1.281 1.00 91.00 95 PHE A CA 1
ATOM 755 C C . PHE A 1 95 ? -15.076 6.068 -0.116 1.00 91.00 95 PHE A C 1
ATOM 757 O O . PHE A 1 95 ? -14.638 5.495 -1.117 1.00 91.00 95 PHE A O 1
ATOM 764 N N . ALA A 1 96 ? -15.905 7.112 -0.204 1.00 93.00 96 ALA A N 1
ATOM 765 C CA . ALA A 1 96 ? -16.351 7.662 -1.479 1.00 93.00 96 ALA A CA 1
ATOM 766 C C . ALA A 1 96 ? -15.173 8.198 -2.314 1.00 93.00 96 ALA A C 1
ATOM 768 O O . ALA A 1 96 ? -15.082 7.900 -3.506 1.00 93.00 96 ALA A O 1
ATOM 769 N N . ILE A 1 97 ? -14.236 8.929 -1.697 1.00 91.62 97 ILE A N 1
ATOM 770 C CA . ILE A 1 97 ? -13.039 9.454 -2.378 1.00 91.62 97 ILE A CA 1
ATOM 771 C C . ILE A 1 97 ? -12.171 8.311 -2.916 1.00 91.62 97 ILE A C 1
ATOM 773 O O . ILE A 1 97 ? -11.743 8.359 -4.075 1.00 91.62 97 ILE A O 1
ATOM 777 N N . MET A 1 98 ? -11.936 7.270 -2.114 1.00 92.81 98 MET A N 1
ATOM 778 C CA . MET A 1 98 ? -11.187 6.086 -2.536 1.00 92.81 98 MET A CA 1
ATOM 779 C C . MET A 1 98 ? -11.853 5.416 -3.748 1.00 92.81 98 MET A C 1
ATOM 781 O O . MET A 1 98 ? -11.175 5.140 -4.742 1.00 92.81 98 MET A O 1
ATOM 785 N N . LEU A 1 99 ? -13.178 5.221 -3.713 1.00 90.25 99 LEU A N 1
ATOM 786 C CA . LEU A 1 99 ? -13.918 4.627 -4.829 1.00 90.25 99 LEU A CA 1
ATOM 787 C C . LEU A 1 99 ? -13.860 5.478 -6.102 1.00 90.25 99 LEU A C 1
ATOM 789 O O . LEU A 1 99 ? -13.603 4.962 -7.189 1.00 90.25 99 LEU A O 1
ATOM 793 N N . VAL A 1 100 ? -14.063 6.790 -6.001 1.00 91.50 100 VAL A N 1
ATOM 794 C CA . VAL A 1 100 ? -13.986 7.677 -7.173 1.00 91.50 100 VAL A CA 1
ATOM 795 C C . VAL A 1 100 ? -12.581 7.647 -7.779 1.00 91.50 100 VAL A C 1
ATOM 797 O O . VAL A 1 100 ? -12.424 7.591 -9.003 1.00 91.50 100 VAL A O 1
ATOM 800 N N . THR A 1 101 ? -11.551 7.625 -6.932 1.00 89.25 101 THR A N 1
ATOM 801 C CA . THR A 1 101 ? -10.148 7.595 -7.361 1.00 89.25 101 THR A CA 1
ATOM 802 C C . THR A 1 101 ? -9.805 6.276 -8.060 1.00 89.25 101 THR A C 1
ATOM 804 O O . THR A 1 101 ? -9.197 6.299 -9.136 1.00 89.25 101 THR A O 1
ATOM 807 N N . ILE A 1 102 ? -10.245 5.131 -7.520 1.00 87.88 102 ILE A N 1
ATOM 808 C CA . ILE A 1 102 ? -9.976 3.817 -8.124 1.00 87.88 102 ILE A CA 1
ATOM 809 C C . ILE A 1 102 ? -10.728 3.636 -9.449 1.00 87.88 102 ILE A C 1
ATOM 811 O O . ILE A 1 102 ? -10.137 3.175 -10.428 1.00 87.88 102 ILE A O 1
ATOM 815 N N . ILE A 1 103 ? -11.985 4.088 -9.530 1.00 87.38 103 ILE A N 1
ATOM 816 C CA . ILE A 1 103 ? -12.777 4.060 -10.770 1.00 87.38 103 ILE A CA 1
ATOM 817 C C . ILE A 1 103 ? -12.116 4.944 -11.833 1.00 87.38 103 ILE A C 1
ATOM 819 O O . ILE A 1 103 ? -11.938 4.514 -12.972 1.00 87.38 103 ILE A O 1
ATOM 823 N N . SER A 1 104 ? -11.661 6.142 -11.462 1.00 85.94 104 SER A N 1
ATOM 824 C CA . SER A 1 104 ? -10.966 7.050 -12.384 1.00 85.94 104 SER A CA 1
ATOM 825 C C . SER A 1 104 ? -9.678 6.431 -12.943 1.00 85.94 104 SER A C 1
ATOM 827 O O . SER A 1 104 ? -9.418 6.513 -14.142 1.00 85.94 104 SER A O 1
ATOM 829 N N . MET A 1 105 ? -8.883 5.753 -12.110 1.00 82.56 105 MET A N 1
ATOM 830 C CA . MET A 1 105 ? -7.663 5.045 -12.535 1.00 82.56 105 MET A CA 1
ATOM 831 C C . MET A 1 105 ? -7.951 3.795 -13.391 1.00 82.56 105 MET A C 1
ATOM 833 O O . MET A 1 105 ? -7.132 3.414 -14.243 1.00 82.56 105 MET A O 1
ATOM 837 N N . ALA A 1 106 ? -9.087 3.132 -13.159 1.00 82.56 106 ALA A N 1
ATOM 838 C CA . ALA A 1 106 ? -9.514 1.941 -13.888 1.00 82.56 106 ALA A CA 1
ATOM 839 C C . ALA A 1 106 ? -10.074 2.288 -15.276 1.00 82.56 106 ALA A C 1
ATOM 841 O O . ALA A 1 106 ? -9.625 1.718 -16.271 1.00 82.56 106 ALA A O 1
ATOM 842 N N . CYS A 1 107 ? -10.999 3.247 -15.346 1.00 83.00 107 CYS A N 1
ATOM 843 C CA . CYS A 1 107 ? -11.705 3.629 -16.569 1.00 83.00 107 CYS A CA 1
ATOM 844 C C . CYS A 1 107 ? -10.880 4.562 -17.468 1.00 83.00 107 CYS A C 1
ATOM 846 O O . CYS A 1 107 ? -10.991 4.492 -18.692 1.00 83.00 107 CYS A O 1
ATOM 848 N N . CYS A 1 108 ? -10.015 5.407 -16.897 1.00 81.19 108 CYS A N 1
ATOM 849 C CA . CYS A 1 108 ? -9.257 6.396 -17.662 1.00 81.19 108 CYS A CA 1
ATOM 850 C C . CYS A 1 108 ? -7.782 5.991 -17.800 1.00 81.19 108 CYS A C 1
ATOM 852 O O . CYS A 1 108 ? -6.916 6.384 -17.012 1.00 81.19 108 CYS A O 1
ATOM 854 N N . SER A 1 109 ? -7.458 5.275 -18.881 1.00 76.19 109 SER A N 1
ATOM 855 C CA . SER A 1 109 ? -6.073 4.899 -19.221 1.00 76.19 109 SER A CA 1
ATOM 856 C C . SER A 1 109 ? -5.144 6.112 -19.384 1.00 76.19 109 SER A C 1
ATOM 858 O O . SER A 1 109 ? -3.946 6.026 -19.099 1.00 76.19 109 SER A O 1
ATOM 860 N N . SER A 1 110 ? -5.707 7.260 -19.773 1.00 74.00 110 SER A N 1
ATOM 861 C CA . SER A 1 110 ? -4.990 8.525 -19.923 1.00 74.00 110 SER A CA 1
ATOM 862 C C . SER A 1 110 ? -4.494 9.104 -18.592 1.00 74.00 110 SER A C 1
ATOM 864 O O . SER A 1 110 ? -3.482 9.801 -18.587 1.00 74.00 110 SER A O 1
ATOM 866 N N . VAL A 1 111 ? -5.159 8.811 -17.467 1.00 73.75 111 VAL A N 1
ATOM 867 C CA . VAL A 1 111 ? -4.735 9.273 -16.131 1.00 73.75 111 VAL A CA 1
ATOM 868 C C . VAL A 1 111 ? -3.614 8.378 -15.594 1.00 73.75 111 VAL A C 1
ATOM 870 O O . VAL A 1 111 ? -2.628 8.879 -15.060 1.00 73.75 111 VAL A O 1
ATOM 873 N N . ARG A 1 112 ? -3.696 7.061 -15.831 1.00 75.44 112 ARG A N 1
ATOM 874 C CA . ARG A 1 112 ? -2.667 6.084 -15.428 1.00 75.44 112 ARG A CA 1
ATOM 875 C C . ARG A 1 112 ? -1.349 6.239 -16.193 1.00 75.44 112 ARG A C 1
ATOM 877 O O . ARG A 1 112 ? -0.277 6.012 -15.643 1.00 75.44 112 ARG A O 1
ATOM 884 N N . ARG A 1 113 ? -1.405 6.581 -17.485 1.00 76.62 113 ARG A N 1
ATOM 885 C CA . ARG A 1 113 ? -0.218 6.589 -18.365 1.00 76.62 113 ARG A CA 1
ATOM 886 C C . ARG A 1 113 ? 0.490 7.942 -18.456 1.00 76.62 113 ARG A C 1
ATOM 888 O O . ARG A 1 113 ? 1.616 7.993 -18.944 1.00 76.62 113 ARG A O 1
ATOM 895 N N . LYS A 1 114 ? -0.132 9.032 -17.993 1.00 78.81 114 LYS A N 1
ATOM 896 C CA . LYS A 1 114 ? 0.438 10.383 -18.085 1.00 78.81 114 LYS A CA 1
ATOM 897 C C . LYS A 1 114 ? 1.172 10.745 -16.790 1.00 78.81 114 LYS A C 1
ATOM 899 O O . LYS A 1 114 ? 0.554 10.961 -15.751 1.00 78.81 114 LYS A O 1
ATOM 904 N N . SER A 1 115 ? 2.500 10.826 -16.853 1.00 72.25 115 SER A N 1
ATOM 905 C CA . SER A 1 115 ? 3.301 11.452 -15.792 1.00 72.25 115 SER A CA 1
ATOM 906 C C . SER A 1 115 ? 3.114 12.976 -15.860 1.00 72.25 115 SER A C 1
ATOM 908 O O . SER A 1 115 ? 3.149 13.507 -16.973 1.00 72.25 115 SER A O 1
ATOM 910 N N . PRO A 1 116 ? 2.882 13.700 -14.746 1.00 80.00 116 PRO A N 1
ATOM 911 C CA . PRO A 1 116 ? 2.929 13.273 -13.339 1.00 80.00 116 PRO A CA 1
ATOM 912 C C . PRO A 1 116 ? 1.570 12.875 -12.729 1.00 80.00 116 PRO A C 1
ATOM 914 O O . PRO A 1 116 ? 1.524 12.472 -11.569 1.00 80.00 116 PRO A O 1
ATOM 917 N N . MET A 1 117 ? 0.471 12.978 -13.488 1.00 80.19 117 MET A N 1
ATOM 918 C CA . MET A 1 117 ? -0.899 12.730 -13.003 1.00 80.19 117 MET A CA 1
ATOM 919 C C . MET A 1 117 ? -1.046 11.371 -12.311 1.00 80.19 117 MET A C 1
ATOM 921 O O . MET A 1 117 ? -1.662 11.301 -11.253 1.00 80.19 117 MET A O 1
ATOM 925 N N . ASN A 1 118 ? -0.417 10.318 -12.840 1.00 85.31 118 ASN A N 1
ATOM 926 C CA . ASN A 1 118 ? -0.451 8.991 -12.225 1.00 85.31 118 ASN A CA 1
ATOM 927 C C . ASN A 1 118 ? 0.003 9.007 -10.751 1.00 85.31 118 ASN A C 1
ATOM 929 O O . ASN A 1 118 ? -0.697 8.493 -9.888 1.00 85.31 118 ASN A O 1
ATOM 933 N N . ILE A 1 119 ? 1.134 9.656 -10.449 1.00 85.62 119 ILE A N 1
ATOM 934 C CA . ILE A 1 119 ? 1.705 9.706 -9.092 1.00 85.62 119 ILE A CA 1
ATOM 935 C C . ILE A 1 119 ? 0.787 10.482 -8.137 1.00 85.62 119 ILE A C 1
ATOM 937 O O . ILE A 1 119 ? 0.639 10.091 -6.984 1.00 85.62 119 ILE A O 1
ATOM 941 N N . ILE A 1 120 ? 0.147 11.555 -8.611 1.00 88.44 120 ILE A N 1
ATOM 942 C CA . ILE A 1 120 ? -0.756 12.378 -7.792 1.00 88.44 120 ILE A CA 1
ATOM 943 C C . ILE A 1 120 ? -2.007 11.583 -7.408 1.00 88.44 120 ILE A C 1
ATOM 945 O O . ILE A 1 120 ? -2.368 11.540 -6.235 1.00 88.44 120 ILE A O 1
ATOM 949 N N . PHE A 1 121 ? -2.641 10.914 -8.374 1.00 87.12 121 PHE A N 1
ATOM 950 C CA . PHE A 1 121 ? -3.809 10.071 -8.108 1.00 87.12 121 PHE A CA 1
ATOM 951 C C . PHE A 1 121 ? -3.457 8.865 -7.227 1.00 87.12 121 PHE A C 1
ATOM 953 O O . PHE A 1 121 ? -4.217 8.540 -6.319 1.00 87.12 121 PHE A O 1
ATOM 960 N N . LEU A 1 122 ? -2.288 8.246 -7.436 1.00 88.50 122 LEU A N 1
ATOM 961 C CA . LEU A 1 122 ? -1.764 7.193 -6.560 1.00 88.50 122 LEU A CA 1
ATOM 962 C C . LEU A 1 122 ? -1.538 7.702 -5.130 1.00 88.50 122 LEU A C 1
ATOM 964 O O . LEU A 1 122 ? -1.909 7.022 -4.177 1.00 88.50 122 LEU A O 1
ATOM 968 N N . GLY A 1 123 ? -0.980 8.901 -4.962 1.00 89.06 123 GLY A N 1
ATOM 969 C CA . GLY A 1 123 ? -0.795 9.526 -3.652 1.00 89.06 123 GLY A CA 1
ATOM 970 C C . GLY A 1 123 ? -2.123 9.833 -2.955 1.00 89.06 123 GLY A C 1
ATOM 971 O O . GLY A 1 123 ? -2.284 9.501 -1.784 1.00 89.06 123 GLY A O 1
ATOM 972 N N . LEU A 1 124 ? -3.095 10.392 -3.684 1.00 91.31 124 LEU A N 1
ATOM 973 C CA . LEU A 1 124 ? -4.437 10.666 -3.160 1.00 91.31 124 LEU A CA 1
ATOM 974 C C . LEU A 1 124 ? -5.143 9.378 -2.723 1.00 91.31 124 LEU A C 1
ATOM 976 O O . LEU A 1 124 ? -5.709 9.330 -1.633 1.00 91.31 124 LEU A O 1
ATOM 980 N N . PHE A 1 125 ? -5.063 8.334 -3.549 1.00 91.31 125 PHE A N 1
ATOM 981 C CA . PHE A 1 125 ? -5.578 7.010 -3.216 1.00 91.31 125 PHE A CA 1
ATOM 982 C C . PHE A 1 125 ? -4.938 6.476 -1.929 1.00 91.31 125 PHE A C 1
ATOM 984 O O . PHE A 1 125 ? -5.653 6.099 -1.010 1.00 91.31 125 PHE A O 1
ATOM 991 N N . THR A 1 126 ? -3.608 6.541 -1.831 1.00 93.69 126 THR A N 1
ATOM 992 C CA . THR A 1 126 ? -2.846 6.066 -0.661 1.00 93.69 126 THR A CA 1
ATOM 993 C C . THR A 1 126 ? -3.240 6.813 0.613 1.00 93.69 126 THR A C 1
ATOM 995 O O . THR A 1 126 ? -3.365 6.216 1.678 1.00 93.69 126 THR A O 1
ATOM 998 N N . PHE A 1 127 ? -3.446 8.128 0.523 1.00 92.75 127 PHE A N 1
ATOM 999 C CA . PHE A 1 127 ? -3.864 8.933 1.666 1.00 92.75 127 PHE A CA 1
ATOM 1000 C C . PHE A 1 127 ? -5.294 8.594 2.108 1.00 92.75 127 PHE A C 1
ATOM 1002 O O . PHE A 1 127 ? -5.538 8.410 3.300 1.00 92.75 127 PHE A O 1
ATOM 1009 N N . ALA A 1 128 ? -6.226 8.467 1.157 1.00 93.25 128 ALA A N 1
ATOM 1010 C CA . ALA A 1 128 ? -7.609 8.084 1.440 1.00 93.25 128 ALA A CA 1
ATOM 1011 C C . ALA A 1 128 ? -7.700 6.667 2.034 1.00 93.25 128 ALA A C 1
ATOM 1013 O O . ALA A 1 128 ? -8.405 6.455 3.019 1.00 93.25 128 ALA A O 1
ATOM 1014 N N . GLU A 1 129 ? -6.945 5.716 1.485 1.00 92.25 129 GLU A N 1
ATOM 1015 C CA . GLU A 1 129 ? -6.829 4.353 2.003 1.00 92.25 129 GLU A CA 1
ATOM 1016 C C . GLU A 1 129 ? -6.216 4.336 3.411 1.00 92.25 129 GLU A C 1
ATOM 1018 O O . GLU A 1 129 ? -6.769 3.713 4.315 1.00 92.25 129 GLU A O 1
ATOM 1023 N N . GLY A 1 130 ? -5.125 5.074 3.639 1.00 93.50 130 GLY A N 1
ATOM 1024 C CA . GLY A 1 130 ? -4.508 5.200 4.960 1.00 93.50 130 GLY A CA 1
ATOM 1025 C C . GLY A 1 130 ? -5.467 5.773 6.006 1.00 93.50 130 GLY A C 1
ATOM 1026 O O . GLY A 1 130 ? -5.506 5.281 7.132 1.00 93.50 130 GLY A O 1
ATOM 1027 N N . PHE A 1 131 ? -6.284 6.761 5.632 1.00 92.94 131 PHE A N 1
ATOM 1028 C CA . PHE A 1 131 ? -7.323 7.313 6.503 1.00 92.94 131 PHE A CA 1
ATOM 1029 C C . PHE A 1 131 ? -8.412 6.280 6.828 1.00 92.94 131 PHE A C 1
ATOM 1031 O O . PHE A 1 131 ? -8.798 6.144 7.987 1.00 92.94 131 PHE A O 1
ATOM 1038 N N . LEU A 1 132 ? -8.882 5.518 5.834 1.00 92.19 132 LEU A N 1
ATOM 1039 C CA . LEU A 1 132 ? -9.864 4.445 6.035 1.00 92.19 132 LEU A CA 1
ATOM 1040 C C . LEU A 1 132 ? -9.334 3.340 6.948 1.00 92.19 132 LEU A C 1
ATOM 1042 O O . LEU A 1 132 ? -10.040 2.900 7.859 1.00 92.19 132 LEU A O 1
ATOM 1046 N N . LEU A 1 133 ? -8.089 2.913 6.730 1.00 92.19 133 LEU A N 1
ATOM 1047 C CA . LEU A 1 133 ? -7.415 1.946 7.591 1.00 92.19 133 LEU A CA 1
ATOM 1048 C C . LEU A 1 133 ? -7.265 2.505 9.009 1.00 92.19 133 LEU A C 1
ATOM 1050 O O . LEU A 1 133 ? -7.658 1.835 9.958 1.00 92.19 133 LEU A O 1
ATOM 1054 N N . GLY A 1 134 ? -6.806 3.749 9.167 1.00 91.50 134 GLY A N 1
ATOM 1055 C CA . GLY A 1 134 ? -6.704 4.421 10.466 1.00 91.50 134 GLY A CA 1
ATOM 1056 C C . GLY A 1 134 ? -8.045 4.478 11.209 1.00 91.50 134 GLY A C 1
ATOM 1057 O O . GLY A 1 134 ? -8.145 4.065 12.371 1.00 91.50 134 GLY A O 1
ATOM 1058 N N . ALA A 1 135 ? -9.110 4.888 10.523 1.00 91.00 135 ALA A N 1
ATOM 1059 C CA . ALA A 1 135 ? -10.455 4.922 11.085 1.00 91.00 135 ALA A CA 1
ATOM 1060 C C . ALA A 1 135 ? -10.958 3.522 11.477 1.00 91.00 135 ALA A C 1
ATOM 1062 O O . ALA A 1 135 ? -11.494 3.345 12.568 1.00 91.00 135 ALA A O 1
ATOM 1063 N N . THR A 1 136 ? -10.701 2.503 10.655 1.00 89.81 136 THR A N 1
ATOM 1064 C CA . THR A 1 136 ? -11.067 1.109 10.959 1.00 89.81 136 THR A CA 1
ATOM 1065 C C . THR A 1 136 ? -10.295 0.574 12.166 1.00 89.81 136 THR A C 1
ATOM 1067 O O . THR A 1 136 ? -10.872 -0.047 13.058 1.00 89.81 136 THR A O 1
ATOM 1070 N N . THR A 1 137 ? -8.995 0.865 12.254 1.00 91.38 137 THR A N 1
ATOM 1071 C CA . THR A 1 137 ? -8.158 0.460 13.394 1.00 91.38 137 THR A CA 1
ATOM 1072 C C . THR A 1 137 ? -8.562 1.130 14.705 1.00 91.38 137 THR A C 1
ATOM 1074 O O . THR A 1 137 ? -8.252 0.609 15.773 1.00 91.38 137 THR A O 1
ATOM 1077 N N . SER A 1 138 ? -9.340 2.217 14.649 1.00 88.62 138 SER A N 1
ATOM 1078 C CA . SER A 1 138 ? -9.898 2.875 15.837 1.00 88.62 138 SER A CA 1
ATOM 1079 C C . SER A 1 138 ? -10.926 2.008 16.583 1.00 88.62 138 SER A C 1
ATOM 1081 O O . SER A 1 138 ? -11.257 2.315 17.725 1.00 88.62 138 SER A O 1
ATOM 1083 N N . TYR A 1 139 ? -11.410 0.914 15.988 1.00 86.88 139 TYR A N 1
ATOM 1084 C CA . TYR A 1 139 ? -12.268 -0.069 16.664 1.00 86.88 139 TYR A CA 1
ATOM 1085 C C . TYR A 1 139 ? -11.490 -1.208 17.336 1.00 86.88 139 TYR A C 1
ATOM 1087 O O . TYR A 1 139 ? -12.065 -1.953 18.126 1.00 86.88 139 TYR A O 1
ATOM 1095 N N . TYR A 1 140 ? -10.193 -1.332 17.050 1.00 88.12 140 TYR A N 1
ATOM 1096 C CA . TYR A 1 140 ? -9.321 -2.372 17.589 1.00 88.12 140 TYR A CA 1
ATOM 1097 C C . TYR A 1 140 ? -8.369 -1.801 18.654 1.00 88.12 140 TYR A C 1
ATOM 1099 O O . TYR A 1 140 ? -8.246 -0.582 18.848 1.00 88.12 140 TYR A O 1
ATOM 1107 N N . ASP A 1 141 ? -7.703 -2.690 19.389 1.00 88.81 141 ASP A N 1
ATOM 1108 C CA . ASP A 1 141 ? -6.710 -2.300 20.386 1.00 88.81 141 ASP A CA 1
ATOM 1109 C C . ASP A 1 141 ? -5.398 -1.859 19.734 1.00 88.81 141 ASP A C 1
ATOM 1111 O O . ASP A 1 141 ? -4.885 -2.497 18.816 1.00 88.81 141 ASP A O 1
ATOM 1115 N N . ALA A 1 142 ? -4.829 -0.759 20.237 1.00 88.94 142 ALA A N 1
ATOM 1116 C CA . ALA A 1 142 ? -3.647 -0.126 19.651 1.00 88.94 142 ALA A CA 1
ATOM 1117 C C . ALA A 1 142 ? -2.424 -1.057 19.621 1.00 88.94 142 ALA A C 1
ATOM 1119 O O . ALA A 1 142 ? -1.664 -1.037 18.656 1.00 88.94 142 ALA A O 1
ATOM 1120 N N . ASN A 1 143 ? -2.258 -1.896 20.650 1.00 88.12 143 ASN A N 1
ATOM 1121 C CA . ASN A 1 143 ? -1.145 -2.843 20.741 1.00 88.12 143 ASN A CA 1
ATOM 1122 C C . ASN A 1 143 ? -1.223 -3.918 19.646 1.00 88.12 143 ASN A C 1
ATOM 1124 O O . ASN A 1 143 ? -0.220 -4.197 18.992 1.00 88.12 143 ASN A O 1
ATOM 1128 N N . GLU A 1 144 ? -2.417 -4.468 19.411 1.00 89.88 144 GLU A N 1
ATOM 1129 C CA . GLU A 1 144 ? -2.661 -5.481 18.376 1.00 89.88 144 GLU A CA 1
ATOM 1130 C C . GLU A 1 144 ? -2.447 -4.892 16.976 1.00 89.88 144 GLU A C 1
ATOM 1132 O O . GLU A 1 144 ? -1.758 -5.470 16.134 1.00 89.88 144 GLU A O 1
ATOM 1137 N N . VAL A 1 145 ? -2.980 -3.688 16.746 1.00 91.56 145 VAL A N 1
ATOM 1138 C CA . VAL A 1 145 ? -2.853 -2.981 15.466 1.00 91.56 145 VAL A CA 1
ATOM 1139 C C . VAL A 1 145 ? -1.394 -2.649 15.162 1.00 91.56 145 VAL A C 1
ATOM 1141 O O . VAL A 1 145 ? -0.926 -2.911 14.055 1.00 91.56 145 VAL A O 1
ATOM 1144 N N . LEU A 1 146 ? -0.657 -2.083 16.123 1.00 89.75 146 LEU A N 1
ATOM 1145 C CA . LEU A 1 146 ? 0.726 -1.662 15.902 1.00 89.75 146 LEU A CA 1
ATOM 1146 C C . LEU A 1 146 ? 1.643 -2.861 15.626 1.00 89.75 146 LEU A C 1
ATOM 1148 O O . LEU A 1 146 ? 2.521 -2.779 14.766 1.00 89.75 146 LEU A O 1
ATOM 1152 N N . LEU A 1 147 ? 1.405 -3.986 16.306 1.00 91.75 147 LEU A N 1
ATOM 1153 C CA . LEU A 1 147 ? 2.136 -5.229 16.072 1.00 91.75 147 LEU A CA 1
ATOM 1154 C C . LEU A 1 147 ? 1.842 -5.792 14.672 1.00 91.75 147 LEU A C 1
ATOM 1156 O O . LEU A 1 147 ? 2.777 -6.126 13.941 1.00 91.75 147 LEU A O 1
ATOM 1160 N N . ALA A 1 148 ? 0.573 -5.825 14.253 1.00 91.12 148 ALA A N 1
ATOM 1161 C CA . ALA A 1 148 ? 0.183 -6.284 12.918 1.00 91.12 148 ALA A CA 1
ATOM 1162 C C . ALA A 1 148 ? 0.765 -5.400 11.795 1.00 91.12 148 ALA A C 1
ATOM 1164 O O . ALA A 1 148 ? 1.326 -5.906 10.816 1.00 91.12 148 ALA A O 1
ATOM 1165 N N . VAL A 1 149 ? 0.692 -4.074 11.946 1.00 90.81 149 VAL A N 1
ATOM 1166 C CA . VAL A 1 149 ? 1.271 -3.113 10.990 1.00 90.81 149 VAL A CA 1
ATOM 1167 C C . VAL A 1 149 ? 2.795 -3.244 10.935 1.00 90.81 149 VAL A C 1
ATOM 1169 O O . VAL A 1 149 ? 3.377 -3.216 9.853 1.00 90.81 149 VAL A O 1
ATOM 1172 N N . GLY A 1 150 ? 3.450 -3.453 12.080 1.00 90.44 150 GLY A N 1
ATOM 1173 C CA . GLY A 1 150 ? 4.891 -3.688 12.137 1.00 90.44 150 GLY A CA 1
ATOM 1174 C C . GLY A 1 150 ? 5.304 -4.926 11.340 1.00 90.44 150 GLY A C 1
ATOM 1175 O O . GLY A 1 150 ? 6.156 -4.836 10.456 1.00 90.44 150 GLY A O 1
ATOM 1176 N N . ILE A 1 151 ? 4.672 -6.075 11.600 1.00 91.81 151 ILE A N 1
ATOM 1177 C CA . ILE A 1 151 ? 4.994 -7.334 10.908 1.00 91.81 151 ILE A CA 1
ATOM 1178 C C . ILE A 1 151 ? 4.761 -7.208 9.398 1.00 91.81 151 ILE A C 1
ATOM 1180 O O . ILE A 1 151 ? 5.634 -7.577 8.613 1.00 91.81 151 ILE A O 1
ATOM 1184 N N . THR A 1 152 ? 3.621 -6.655 8.979 1.00 90.69 152 THR A N 1
ATOM 1185 C CA . THR A 1 152 ? 3.301 -6.479 7.552 1.00 90.69 152 THR A CA 1
ATOM 1186 C C . THR A 1 152 ? 4.293 -5.551 6.851 1.00 90.69 152 THR A C 1
ATOM 1188 O O . THR A 1 152 ? 4.768 -5.884 5.764 1.00 90.69 152 THR A O 1
ATOM 1191 N N . PHE A 1 153 ? 4.688 -4.444 7.486 1.00 89.38 153 PHE A N 1
ATOM 1192 C CA . PHE A 1 153 ? 5.695 -3.533 6.944 1.00 89.38 153 PHE A CA 1
ATOM 1193 C C . PHE A 1 153 ? 7.050 -4.226 6.740 1.00 89.38 153 PHE A C 1
ATOM 1195 O O . PHE A 1 153 ? 7.623 -4.155 5.649 1.00 89.38 153 PHE A O 1
ATOM 1202 N N . PHE A 1 154 ? 7.547 -4.948 7.750 1.00 90.06 154 PHE A N 1
ATOM 1203 C CA . PHE A 1 154 ? 8.822 -5.664 7.643 1.00 90.06 154 PHE A CA 1
ATOM 1204 C C . PHE A 1 154 ? 8.772 -6.804 6.623 1.00 90.06 154 PHE A C 1
ATOM 1206 O O . PHE A 1 154 ? 9.726 -6.968 5.859 1.00 90.06 154 PHE A O 1
ATOM 1213 N N . LEU A 1 155 ? 7.673 -7.562 6.562 1.00 91.06 155 LEU A N 1
ATOM 1214 C CA . LEU A 1 155 ? 7.499 -8.629 5.576 1.00 91.06 155 LEU A CA 1
ATOM 1215 C C . LEU A 1 155 ? 7.514 -8.081 4.151 1.00 91.06 155 LEU A C 1
ATOM 1217 O O . LEU A 1 155 ? 8.245 -8.602 3.310 1.00 91.06 155 LEU A O 1
ATOM 1221 N N . VAL A 1 156 ? 6.768 -7.011 3.868 1.00 87.69 156 VAL A N 1
ATOM 1222 C CA . VAL A 1 156 ? 6.754 -6.443 2.514 1.00 87.69 156 VAL A CA 1
ATOM 1223 C C . VAL A 1 156 ? 8.099 -5.812 2.160 1.00 87.69 156 VAL A C 1
ATOM 1225 O O . VAL A 1 156 ? 8.553 -5.947 1.023 1.00 87.69 156 VAL A O 1
ATOM 1228 N N . LEU A 1 157 ? 8.790 -5.192 3.118 1.00 86.56 157 LEU A N 1
ATOM 1229 C CA . LEU A 1 157 ? 10.145 -4.683 2.904 1.00 86.56 157 LEU A CA 1
ATOM 1230 C C . LEU A 1 157 ? 11.119 -5.825 2.573 1.00 86.56 157 LEU A C 1
ATOM 1232 O O . LEU A 1 157 ? 11.868 -5.726 1.598 1.00 86.56 157 LEU A O 1
ATOM 1236 N N . ALA A 1 158 ? 11.074 -6.930 3.321 1.00 88.25 158 ALA A N 1
ATOM 1237 C CA . ALA A 1 158 ? 11.894 -8.112 3.063 1.00 88.25 158 ALA A CA 1
ATOM 1238 C C . ALA A 1 158 ? 11.587 -8.733 1.690 1.00 88.25 158 ALA A C 1
ATOM 1240 O O . ALA A 1 158 ? 12.514 -9.004 0.925 1.00 88.25 158 ALA A O 1
ATOM 1241 N N . LEU A 1 159 ? 10.306 -8.886 1.336 1.00 84.62 159 LEU A N 1
ATOM 1242 C CA . LEU A 1 159 ? 9.876 -9.372 0.021 1.00 84.62 159 LEU A CA 1
ATOM 1243 C C . LEU A 1 159 ? 10.302 -8.430 -1.107 1.00 84.62 159 LEU A C 1
ATOM 1245 O O . LEU A 1 159 ? 10.703 -8.894 -2.169 1.00 84.62 159 LEU A O 1
ATOM 1249 N N . THR A 1 160 ? 10.279 -7.119 -0.875 1.00 83.69 160 THR A N 1
ATOM 1250 C CA . THR A 1 160 ? 10.727 -6.121 -1.852 1.00 83.69 160 THR A CA 1
ATOM 1251 C C . THR A 1 160 ? 12.234 -6.224 -2.090 1.00 83.69 160 THR A C 1
ATOM 1253 O O . THR A 1 160 ? 12.680 -6.269 -3.236 1.00 83.69 160 THR A O 1
ATOM 1256 N N . ILE A 1 161 ? 13.034 -6.340 -1.025 1.00 83.81 161 ILE A N 1
ATOM 1257 C CA . ILE A 1 161 ? 14.484 -6.574 -1.125 1.00 83.81 161 ILE A CA 1
ATOM 1258 C C . ILE A 1 161 ? 14.778 -7.910 -1.818 1.00 83.81 161 ILE A C 1
ATOM 1260 O O . ILE A 1 161 ? 15.670 -7.991 -2.666 1.00 83.81 161 ILE A O 1
ATOM 1264 N N . PHE A 1 162 ? 14.023 -8.955 -1.484 1.00 81.75 162 PHE A N 1
ATOM 1265 C CA . PHE A 1 162 ? 14.145 -10.263 -2.113 1.00 81.75 162 PHE A CA 1
ATOM 1266 C C . PHE A 1 162 ? 13.777 -10.217 -3.602 1.00 81.75 162 PHE A C 1
ATOM 1268 O O . PHE A 1 162 ? 14.490 -10.803 -4.416 1.00 81.75 162 PHE A O 1
ATOM 1275 N N . ALA A 1 163 ? 12.738 -9.470 -3.982 1.00 77.88 163 ALA A N 1
ATOM 1276 C CA . ALA A 1 163 ? 12.325 -9.279 -5.370 1.00 77.88 163 ALA A CA 1
ATOM 1277 C C . ALA A 1 163 ? 13.388 -8.549 -6.208 1.00 77.88 163 ALA A C 1
ATOM 1279 O O . ALA A 1 163 ? 13.529 -8.834 -7.394 1.00 77.88 163 ALA A O 1
ATOM 1280 N N . PHE A 1 164 ? 14.181 -7.653 -5.607 1.00 71.56 164 PHE A N 1
ATOM 1281 C CA . PHE A 1 164 ? 15.299 -7.001 -6.301 1.00 71.56 164 PHE A CA 1
ATOM 1282 C C . PHE A 1 164 ? 16.511 -7.913 -6.517 1.00 71.56 164 PHE A C 1
ATOM 1284 O O . PHE A 1 164 ? 17.248 -7.736 -7.486 1.00 71.56 164 PHE A O 1
ATOM 1291 N N . GLN A 1 165 ? 16.747 -8.857 -5.606 1.00 76.88 165 GLN A N 1
ATOM 1292 C CA . GLN A 1 165 ? 17.898 -9.763 -5.675 1.00 76.88 165 GLN A CA 1
ATOM 1293 C C . GLN A 1 165 ? 17.598 -11.038 -6.469 1.00 76.88 165 GLN A C 1
ATOM 1295 O O . GLN A 1 165 ? 18.502 -11.652 -7.042 1.00 76.88 165 GLN A O 1
ATOM 1300 N N . THR A 1 166 ? 16.330 -11.439 -6.513 1.00 72.62 166 THR A N 1
ATOM 1301 C CA . THR A 1 166 ? 15.907 -12.703 -7.101 1.00 72.62 166 THR A CA 1
ATOM 1302 C C . THR A 1 166 ? 15.897 -12.647 -8.624 1.00 72.62 166 THR A C 1
ATOM 1304 O O . THR A 1 166 ? 15.216 -11.834 -9.238 1.00 72.62 166 THR A O 1
ATOM 1307 N N . LYS A 1 167 ? 16.641 -13.572 -9.239 1.00 63.25 167 LYS A N 1
ATOM 1308 C CA . LYS A 1 167 ? 16.640 -13.842 -10.689 1.00 63.25 167 LYS A CA 1
ATOM 1309 C C . LYS A 1 167 ? 15.659 -14.956 -11.087 1.00 63.25 167 LYS A C 1
ATOM 1311 O O . LYS A 1 167 ? 15.696 -15.417 -12.219 1.00 63.25 167 LYS A O 1
ATOM 1316 N N . VAL A 1 168 ? 14.862 -15.447 -10.137 1.00 65.31 168 VAL A N 1
ATOM 1317 C CA . VAL A 1 168 ? 13.931 -16.565 -10.327 1.00 65.31 168 VAL A CA 1
ATOM 1318 C C . VAL A 1 168 ? 12.622 -16.036 -10.904 1.00 65.31 168 VAL A C 1
ATOM 1320 O O . VAL A 1 168 ? 11.975 -15.180 -10.303 1.00 65.31 168 VAL A O 1
ATOM 1323 N N . ASP A 1 169 ? 12.221 -16.574 -12.052 1.00 66.56 169 ASP A N 1
ATOM 1324 C CA . ASP A 1 169 ? 10.939 -16.268 -12.680 1.00 66.56 169 ASP A CA 1
ATOM 1325 C C . ASP A 1 169 ? 9.806 -17.033 -11.973 1.00 66.56 169 ASP A C 1
ATOM 1327 O O . ASP A 1 169 ? 9.583 -18.221 -12.207 1.00 66.56 169 ASP A O 1
ATOM 1331 N N . PHE A 1 170 ? 9.043 -16.348 -11.115 1.00 69.38 170 PHE A N 1
ATOM 1332 C CA . PHE A 1 170 ? 7.886 -16.924 -10.407 1.00 69.38 170 PHE A CA 1
ATOM 1333 C C . PHE A 1 170 ? 6.624 -17.073 -11.276 1.00 69.38 170 PHE A C 1
ATOM 1335 O O . PHE A 1 170 ? 5.532 -17.292 -10.753 1.00 69.38 170 PHE A O 1
ATOM 1342 N N . THR A 1 171 ? 6.739 -16.995 -12.605 1.00 73.19 171 THR A N 1
ATOM 1343 C CA . THR A 1 171 ? 5.605 -17.112 -13.539 1.00 73.19 171 THR A CA 1
ATOM 1344 C C . THR A 1 171 ? 4.815 -18.410 -13.344 1.00 73.19 171 THR A C 1
ATOM 1346 O O . THR A 1 171 ? 3.593 -18.403 -13.461 1.00 73.19 171 THR A O 1
ATOM 1349 N N . ALA A 1 172 ? 5.474 -19.509 -12.959 1.00 72.31 172 ALA A N 1
ATOM 1350 C CA . ALA A 1 172 ? 4.799 -20.774 -12.656 1.00 72.31 172 ALA A CA 1
ATOM 1351 C C . ALA A 1 172 ? 3.864 -20.687 -11.430 1.00 72.31 172 ALA A C 1
ATOM 1353 O O . ALA A 1 172 ? 2.822 -21.340 -11.397 1.00 72.31 172 ALA A O 1
ATOM 1354 N N . PHE A 1 173 ? 4.186 -19.842 -10.445 1.00 77.50 173 PHE A N 1
ATOM 1355 C CA . PHE A 1 173 ? 3.359 -19.638 -9.252 1.00 77.50 173 PHE A CA 1
ATOM 1356 C C . PHE A 1 173 ? 2.175 -18.696 -9.502 1.00 77.50 173 PHE A C 1
ATOM 1358 O O . PHE A 1 173 ? 1.219 -18.716 -8.730 1.00 77.50 173 PHE A O 1
ATOM 1365 N N . ALA A 1 174 ? 2.184 -17.919 -10.592 1.00 79.31 174 ALA A N 1
ATOM 1366 C CA . ALA A 1 174 ? 1.084 -17.014 -10.931 1.00 79.31 174 ALA A CA 1
ATOM 1367 C C . ALA A 1 174 ? -0.247 -17.763 -11.132 1.00 79.31 174 ALA A C 1
ATOM 1369 O O . ALA A 1 174 ? -1.294 -17.281 -10.704 1.00 79.31 174 ALA A O 1
ATOM 1370 N N . GLY A 1 175 ? -0.207 -18.968 -11.717 1.00 80.00 175 GLY A N 1
ATOM 1371 C CA . GLY A 1 175 ? -1.391 -19.819 -11.869 1.00 80.00 175 GLY A CA 1
ATOM 1372 C C . GLY A 1 175 ? -1.959 -20.293 -10.527 1.00 80.00 175 GLY A C 1
ATOM 1373 O O . GLY A 1 175 ? -3.167 -20.235 -10.317 1.00 80.00 175 GLY A O 1
ATOM 1374 N N . ILE A 1 176 ? 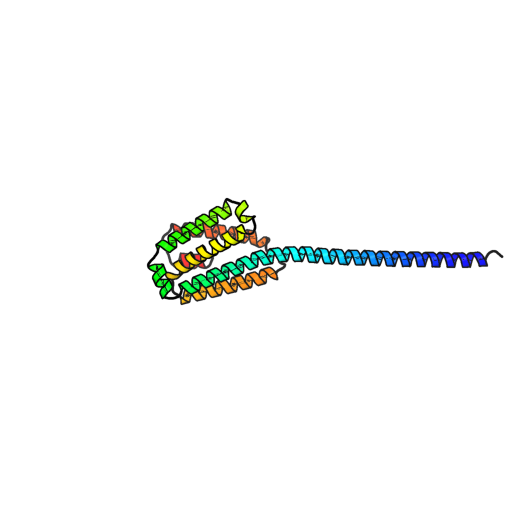-1.087 -20.686 -9.591 1.00 86.19 176 ILE A N 1
ATOM 1375 C CA . ILE A 1 176 ? -1.475 -21.101 -8.232 1.00 86.19 176 ILE A CA 1
ATOM 1376 C C . ILE A 1 176 ? -2.086 -19.917 -7.473 1.00 86.19 176 ILE A C 1
ATOM 1378 O O . ILE A 1 176 ? -3.135 -20.062 -6.849 1.00 86.19 176 ILE A O 1
ATOM 1382 N N . LEU A 1 177 ? -1.478 -18.731 -7.583 1.00 84.56 177 LEU A N 1
ATOM 1383 C CA . LEU A 1 177 ? -1.973 -17.505 -6.955 1.00 84.56 177 LEU A CA 1
ATOM 1384 C C . LEU A 1 177 ? -3.350 -17.103 -7.502 1.00 84.56 177 LEU A C 1
ATOM 1386 O O . LEU A 1 177 ? -4.219 -16.714 -6.728 1.00 84.56 177 LEU A O 1
ATOM 1390 N N . MET A 1 178 ? -3.592 -17.257 -8.808 1.00 84.75 178 MET A N 1
ATOM 1391 C CA . MET A 1 178 ? -4.904 -16.966 -9.395 1.00 84.75 178 MET A CA 1
ATOM 1392 C C . MET A 1 178 ? -5.997 -17.893 -8.851 1.00 84.75 178 MET A C 1
ATOM 1394 O O . MET A 1 178 ? -7.080 -17.421 -8.507 1.00 84.75 178 MET A O 1
ATOM 1398 N N . VAL A 1 179 ? -5.710 -19.192 -8.715 1.00 87.81 179 VAL A N 1
ATOM 1399 C CA . VAL A 1 179 ? -6.649 -20.147 -8.103 1.00 87.81 179 VAL A CA 1
ATOM 1400 C C . VAL A 1 179 ? -6.888 -19.803 -6.630 1.00 87.81 179 VAL A C 1
ATOM 1402 O O . VAL A 1 179 ? -8.039 -19.769 -6.201 1.00 87.81 179 VAL A O 1
ATOM 1405 N N . ALA A 1 180 ? -5.835 -19.476 -5.875 1.00 87.31 180 ALA A N 1
ATOM 1406 C CA . ALA A 1 180 ? -5.948 -19.083 -4.470 1.00 87.31 180 ALA A CA 1
ATOM 1407 C C . ALA A 1 180 ? -6.829 -17.834 -4.277 1.00 87.31 180 ALA A C 1
ATOM 1409 O O . ALA A 1 180 ? -7.721 -17.841 -3.430 1.00 87.31 180 ALA A O 1
ATOM 1410 N N . VAL A 1 181 ? -6.654 -16.798 -5.107 1.00 87.81 181 VAL A N 1
ATOM 1411 C CA . VAL A 1 181 ? -7.472 -15.571 -5.059 1.00 87.81 181 VAL A CA 1
ATOM 1412 C C . VAL A 1 181 ? -8.941 -15.855 -5.381 1.00 87.81 181 VAL A C 1
ATOM 1414 O O . VAL A 1 181 ? -9.823 -15.320 -4.712 1.00 87.81 181 VAL A O 1
ATOM 1417 N N . ILE A 1 182 ? -9.231 -16.713 -6.366 1.00 89.31 182 ILE A N 1
ATOM 1418 C CA . ILE A 1 182 ? -10.614 -17.098 -6.696 1.00 89.31 182 ILE A CA 1
ATOM 1419 C C . ILE A 1 182 ? -11.255 -17.862 -5.530 1.00 89.31 182 ILE A C 1
ATOM 1421 O O . ILE A 1 182 ? -12.397 -17.573 -5.168 1.00 89.31 182 ILE A O 1
ATOM 1425 N N . CYS A 1 183 ? -10.524 -18.794 -4.910 1.00 87.88 183 CYS A N 1
ATOM 1426 C CA . CYS A 1 183 ? -10.991 -19.503 -3.720 1.00 87.88 183 CYS A CA 1
ATOM 1427 C C . CYS A 1 183 ? -11.293 -18.527 -2.575 1.00 87.88 183 CYS A C 1
ATOM 1429 O O . CYS A 1 183 ? -12.402 -18.557 -2.042 1.00 87.88 183 CYS A O 1
ATOM 1431 N N . LEU A 1 184 ? -10.361 -17.625 -2.247 1.00 86.75 184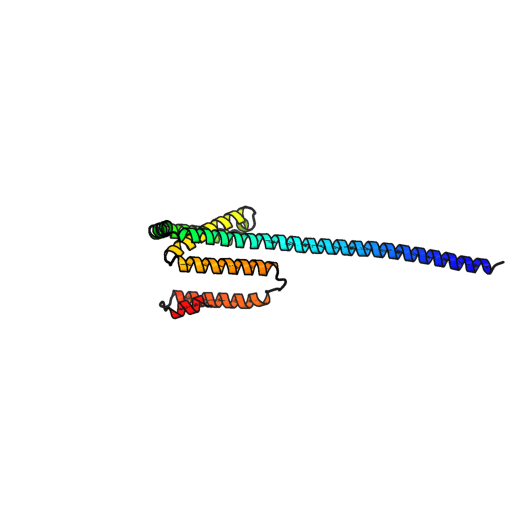 LEU A N 1
ATOM 1432 C CA . LEU A 1 184 ? -10.558 -16.597 -1.218 1.00 86.75 184 LEU A CA 1
ATOM 1433 C C . LEU A 1 184 ? -11.770 -15.709 -1.510 1.00 86.75 184 LEU A C 1
ATOM 1435 O O . LEU A 1 184 ? -12.547 -15.420 -0.604 1.00 86.75 184 LEU A O 1
ATOM 1439 N N . PHE A 1 185 ? -11.980 -15.323 -2.768 1.00 88.69 185 PHE A N 1
ATOM 1440 C CA . PHE A 1 185 ? -13.117 -14.495 -3.162 1.00 88.69 185 PHE A CA 1
ATOM 1441 C C . PHE A 1 185 ? -14.463 -15.208 -2.961 1.00 88.69 185 PHE A C 1
ATOM 1443 O O . PHE A 1 185 ? -15.393 -14.626 -2.401 1.00 88.69 185 PHE A O 1
ATOM 1450 N N . ILE A 1 186 ? -14.568 -16.480 -3.365 1.00 88.12 186 ILE A N 1
ATOM 1451 C CA . ILE A 1 186 ? -15.788 -17.282 -3.177 1.00 88.12 186 ILE A CA 1
ATOM 1452 C C . ILE A 1 186 ? -16.043 -17.529 -1.684 1.00 88.12 186 ILE A C 1
ATOM 1454 O O . ILE A 1 186 ? -17.166 -17.332 -1.218 1.00 88.12 186 ILE A O 1
ATOM 1458 N N . PHE A 1 187 ? -15.015 -17.907 -0.916 1.00 84.75 187 PHE A N 1
ATOM 1459 C CA . PHE A 1 187 ? -15.135 -18.092 0.534 1.00 84.75 187 PHE A CA 1
ATOM 1460 C C . PHE A 1 187 ? -15.511 -16.791 1.255 1.00 84.75 187 PHE A C 1
ATOM 1462 O O . PHE A 1 187 ? -16.365 -16.826 2.139 1.00 84.75 187 PHE A O 1
ATOM 1469 N N . GLY A 1 188 ? -14.946 -15.650 0.852 1.00 84.06 188 GLY A N 1
ATOM 1470 C CA . GLY A 1 188 ? -15.289 -14.331 1.387 1.00 84.06 188 GLY A CA 1
ATOM 1471 C C . GLY A 1 188 ? -16.739 -13.930 1.094 1.00 84.06 188 GLY A C 1
ATOM 1472 O O . GLY A 1 188 ? -17.426 -13.432 1.984 1.00 84.06 188 GLY A O 1
ATOM 1473 N N . LEU A 1 189 ? -17.246 -14.220 -0.111 1.00 86.06 189 LEU A N 1
ATOM 1474 C CA . LEU A 1 189 ? -18.663 -14.029 -0.452 1.00 86.06 189 LEU A CA 1
ATOM 1475 C C . LEU A 1 189 ? -19.577 -14.894 0.423 1.00 86.06 189 LEU A C 1
ATOM 1477 O O . LEU A 1 189 ? -20.561 -14.395 0.959 1.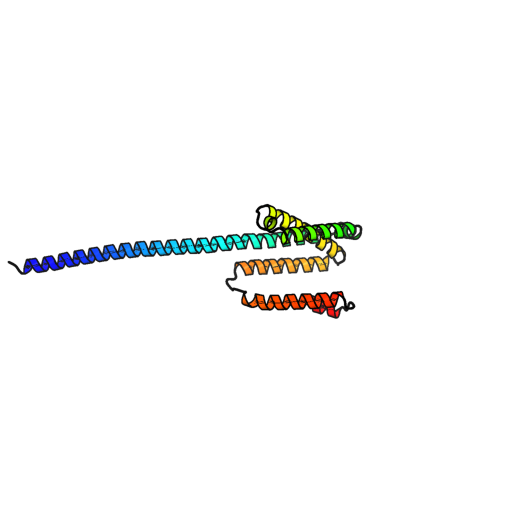00 86.06 189 LEU A O 1
ATOM 1481 N N . ILE A 1 190 ? -19.244 -16.173 0.611 1.00 83.75 190 ILE A N 1
ATOM 1482 C CA . ILE A 1 190 ? -20.010 -17.075 1.482 1.00 83.75 190 ILE A CA 1
ATOM 1483 C C . ILE A 1 190 ? -19.981 -16.561 2.932 1.00 83.75 190 ILE A C 1
ATOM 1485 O O . ILE A 1 190 ? -21.031 -16.444 3.561 1.00 83.75 190 ILE A O 1
ATOM 1489 N N . ALA A 1 191 ? -18.811 -16.182 3.451 1.00 80.69 191 ALA A N 1
ATOM 1490 C CA . ALA A 1 191 ? -18.668 -15.637 4.801 1.00 80.69 191 ALA A CA 1
ATOM 1491 C C . ALA A 1 191 ? -19.450 -14.325 5.013 1.00 80.69 191 ALA A C 1
ATOM 1493 O O . ALA A 1 191 ? -19.874 -14.053 6.133 1.00 80.69 191 ALA A O 1
ATOM 1494 N N . ALA A 1 192 ? -19.684 -13.538 3.957 1.00 79.88 192 ALA A N 1
ATOM 1495 C CA . ALA A 1 192 ? -20.481 -12.315 4.028 1.00 79.88 192 ALA A CA 1
ATOM 1496 C C . ALA A 1 192 ? -21.997 -12.570 4.168 1.00 79.88 192 ALA A C 1
ATOM 1498 O O . ALA A 1 192 ? -22.691 -11.753 4.771 1.00 79.88 192 ALA A O 1
ATOM 1499 N N . PHE A 1 193 ? -22.521 -13.679 3.627 1.00 81.62 193 PHE A N 1
ATOM 1500 C CA . PHE A 1 193 ? -23.959 -14.001 3.666 1.00 81.62 193 PHE A CA 1
ATOM 1501 C C . PHE A 1 193 ? -24.356 -14.996 4.774 1.00 81.62 193 PHE A C 1
ATOM 1503 O O . PHE A 1 193 ? -25.520 -15.020 5.175 1.00 81.62 193 PHE A O 1
ATOM 1510 N N . PHE A 1 194 ? -23.429 -15.821 5.274 1.00 77.06 194 PHE A N 1
ATOM 1511 C CA . PHE A 1 194 ? -23.692 -16.820 6.321 1.00 77.06 194 PHE A CA 1
ATOM 1512 C C . PHE A 1 194 ? -23.370 -16.301 7.741 1.00 77.06 194 PHE A C 1
ATOM 1514 O O . PHE A 1 194 ? -22.537 -15.411 7.903 1.00 77.06 194 PHE A O 1
ATOM 1521 N N . PRO A 1 195 ? -24.018 -16.836 8.800 1.00 66.12 195 PRO A N 1
ATOM 1522 C CA . PRO A 1 195 ? -23.864 -16.334 10.164 1.00 66.12 195 PRO A CA 1
ATOM 1523 C C . PRO A 1 195 ? -22.432 -16.458 10.708 1.00 66.12 195 PRO A C 1
ATOM 1525 O O . PRO A 1 195 ? -21.736 -17.457 10.527 1.00 66.12 195 PRO A O 1
ATOM 1528 N N . TYR A 1 196 ? -22.038 -15.412 11.433 1.00 65.31 196 TYR A N 1
ATOM 1529 C CA . TYR A 1 196 ? -20.701 -15.160 11.962 1.00 65.31 196 TYR A CA 1
ATOM 1530 C C . TYR A 1 196 ? -20.266 -16.242 12.965 1.00 65.31 196 TYR A C 1
ATOM 1532 O O . TYR A 1 196 ? -20.783 -16.308 14.082 1.00 65.31 196 TYR A O 1
ATOM 1540 N N . SER A 1 197 ? -19.287 -17.078 12.606 1.00 75.62 197 SER A N 1
ATOM 1541 C CA . SER A 1 197 ? -18.633 -17.987 13.557 1.00 75.62 197 SER A CA 1
ATOM 1542 C C . SER A 1 197 ? -17.141 -17.678 13.668 1.00 75.62 197 SER A C 1
ATOM 1544 O O . SER A 1 197 ? -16.461 -17.427 12.672 1.00 75.62 197 SER A O 1
ATOM 1546 N N . LYS A 1 198 ? -16.612 -17.696 14.901 1.00 76.00 198 LYS A N 1
ATOM 1547 C CA . LYS A 1 198 ? -15.197 -17.386 15.176 1.00 76.00 198 LYS A CA 1
ATOM 1548 C C . LYS A 1 198 ? -14.245 -18.325 14.428 1.00 76.00 198 LYS A C 1
ATOM 1550 O O . LYS A 1 198 ? -13.203 -17.882 13.964 1.00 76.00 198 LYS A O 1
ATOM 1555 N N . THR A 1 199 ? -14.628 -19.592 14.260 1.00 78.69 199 THR A N 1
ATOM 1556 C CA . THR A 1 199 ? -13.841 -20.584 13.518 1.00 78.69 199 THR A CA 1
ATOM 1557 C C . THR A 1 199 ? -13.710 -20.218 12.041 1.00 78.69 199 THR A C 1
ATOM 1559 O O . THR A 1 199 ? -12.612 -20.308 11.503 1.00 78.69 199 THR A O 1
ATOM 1562 N N . ILE A 1 200 ? -14.784 -19.742 11.396 1.00 76.62 200 ILE A N 1
ATOM 1563 C CA . ILE A 1 200 ? -14.740 -19.321 9.985 1.00 76.62 200 ILE A CA 1
ATOM 1564 C C . ILE A 1 200 ? -13.791 -18.128 9.805 1.00 76.62 200 ILE A C 1
ATOM 1566 O O . ILE A 1 200 ? -13.001 -18.132 8.870 1.00 76.62 200 ILE A O 1
ATOM 1570 N N . ASN A 1 201 ? -13.791 -17.161 10.730 1.00 79.12 201 ASN A N 1
ATOM 1571 C CA . ASN A 1 201 ? -12.873 -16.017 10.673 1.00 79.12 201 ASN A CA 1
ATOM 1572 C C . ASN A 1 201 ? -11.402 -16.410 10.835 1.00 79.12 201 ASN A C 1
ATOM 1574 O O . ASN A 1 201 ? -10.551 -15.880 10.131 1.00 79.12 201 ASN A O 1
ATOM 1578 N N . ILE A 1 202 ? -11.094 -17.328 11.755 1.00 80.81 202 ILE A N 1
ATOM 1579 C CA . ILE A 1 202 ? -9.709 -17.769 11.978 1.00 80.81 202 ILE A CA 1
ATOM 1580 C C . ILE A 1 202 ? -9.200 -18.546 10.761 1.00 80.81 202 ILE A C 1
ATOM 1582 O O . ILE A 1 202 ? -8.083 -18.308 10.311 1.00 80.81 202 ILE A O 1
ATOM 1586 N N . VAL A 1 203 ? -10.029 -19.432 10.198 1.00 82.00 203 VAL A N 1
ATOM 1587 C CA . VAL A 1 203 ? -9.683 -20.167 8.974 1.00 82.00 203 VAL A CA 1
ATOM 1588 C C . VAL A 1 203 ? -9.492 -19.197 7.809 1.00 82.00 203 VAL A C 1
ATOM 1590 O O . VAL A 1 203 ? -8.483 -19.288 7.117 1.00 82.00 203 VAL A O 1
ATOM 1593 N N . TYR A 1 204 ? -10.400 -18.232 7.637 1.00 80.25 204 TYR A N 1
ATOM 1594 C CA . TYR A 1 204 ? -10.298 -17.213 6.592 1.00 80.25 204 TYR A CA 1
ATOM 1595 C C . TYR A 1 204 ? -9.037 -16.349 6.730 1.00 80.25 204 TYR A C 1
ATOM 1597 O O . TYR A 1 204 ? -8.382 -16.076 5.737 1.00 80.25 204 TYR A O 1
ATOM 1605 N N . ALA A 1 205 ? -8.652 -15.964 7.950 1.00 79.88 205 ALA A N 1
ATOM 1606 C CA . ALA A 1 205 ? -7.448 -15.168 8.192 1.00 79.88 205 ALA A CA 1
ATOM 1607 C C . ALA A 1 205 ? -6.131 -15.937 7.960 1.00 79.88 205 ALA A C 1
ATOM 1609 O O . ALA A 1 205 ? -5.080 -15.314 7.829 1.00 79.88 205 ALA A O 1
ATOM 1610 N N . SER A 1 206 ? -6.169 -17.274 7.954 1.00 79.31 206 SER A N 1
ATOM 1611 C CA . SER A 1 206 ? -4.991 -18.136 7.774 1.00 79.31 206 SER A CA 1
ATOM 1612 C C . SER A 1 206 ? -4.719 -18.555 6.325 1.00 79.31 206 SER A C 1
ATOM 1614 O O . SER A 1 206 ? -3.674 -19.152 6.060 1.00 79.31 206 SER A O 1
ATOM 1616 N N . LEU A 1 207 ? -5.674 -18.296 5.428 1.00 71.50 207 LEU A N 1
ATOM 1617 C CA . LEU A 1 207 ? -5.713 -18.766 4.041 1.00 71.50 207 LEU A CA 1
ATOM 1618 C C . LEU A 1 207 ? -5.274 -17.655 3.080 1.00 71.50 207 LEU A C 1
ATOM 1620 O O . LEU A 1 207 ? -4.576 -17.991 2.098 1.00 71.50 207 LEU A O 1
#

Radius of gyration: 32.68 Å; chains: 1; bounding box: 97×35×83 Å